Protein AF-A0A7C9ATU0-F1 (afdb_monomer_lite)

InterPro domains:
  IPR037446 Histidine acid phosphatase, VIP1 family [PTHR12750] (10-193)
  IPR040557 VIP1, N-terminal [PF18086] (21-110)

Organism: Opuntia streptacantha (NCBI:txid393608)

pLDDT: mean 87.49, std 16.38, range [26.34, 98.31]

Sequence (197 aa):
MAVTAAAPEKENGGGSVGSKIKIGVCVMEKKASSAPMREILERLEAFGEFEIINFGDKVILEDPVESWPLCDCLIAFYSSGYPLEKAKAYAALRKPFLVNELDPQHLLHDRRKVYERLEMFGIPVPRYALVNREFPFQEVDYFVEEDDFVEVHGERFWKPFVEKPVHGDDHSIMIYYPSSAGGGMKELFRKVEVYFS

Foldseek 3Di:
DDDDDDDDDDDDDDDPPPPAAEEEEQEEVVVCPDPVNCVVVVVVVVVVRYDYDYQYDCRQPPNQLVPTDAGQEYDDADDVPGPLVRVVVNCVVRVHHYPDDSVCRVLLFFVVSVVVVCVVVVNDDPDDDDDDDPDPPDDDPQWDDDQAWIGGNNRIDGPQDKDDDRTNPDQQIKTWHHVVVVTDIDTDDDDDDDDDD

Structure (mmCIF, N/CA/C/O backbone):
data_AF-A0A7C9ATU0-F1
#
_entry.id   AF-A0A7C9ATU0-F1
#
loop_
_atom_site.group_PDB
_atom_site.id
_atom_site.type_symbol
_atom_site.label_atom_id
_atom_site.label_alt_id
_atom_site.label_comp_id
_atom_site.label_asym_id
_atom_site.label_entity_id
_atom_site.label_seq_id
_atom_site.pdbx_PDB_ins_code
_atom_site.Cartn_x
_atom_site.Cartn_y
_atom_site.Cartn_z
_atom_site.occupancy
_atom_site.B_iso_or_equiv
_atom_site.auth_seq_id
_atom_site.auth_comp_id
_atom_site.auth_asym_id
_atom_site.auth_atom_id
_atom_site.pdbx_PDB_model_num
ATOM 1 N N . MET A 1 1 ? -30.027 30.443 -8.189 1.00 36.41 1 MET A N 1
ATOM 2 C CA . MET A 1 1 ? -31.093 29.927 -7.309 1.00 36.41 1 MET A CA 1
ATOM 3 C C . MET A 1 1 ? -30.405 29.001 -6.319 1.00 36.41 1 MET A C 1
ATOM 5 O O . MET A 1 1 ? -29.924 27.957 -6.733 1.00 36.41 1 MET A O 1
ATOM 9 N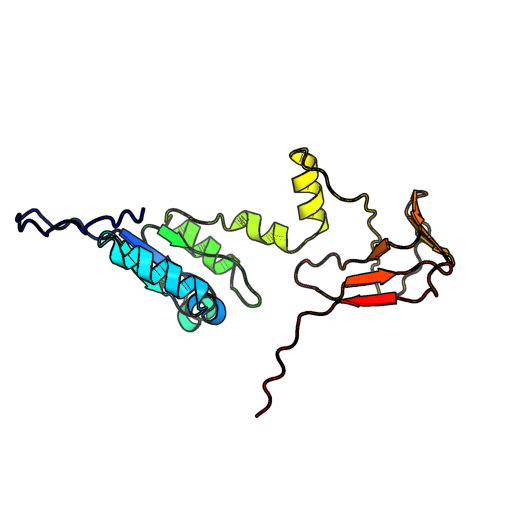 N . ALA A 1 2 ? -30.187 29.462 -5.088 1.00 26.34 2 ALA A N 1
ATOM 10 C CA . ALA A 1 2 ? -29.513 28.691 -4.046 1.00 26.34 2 ALA A CA 1
ATOM 11 C C . ALA A 1 2 ? -30.589 28.070 -3.153 1.00 26.34 2 ALA A C 1
ATOM 13 O O . ALA A 1 2 ? -31.489 28.782 -2.712 1.00 26.34 2 ALA A O 1
ATOM 14 N N . VAL A 1 3 ? -30.522 26.756 -2.945 1.00 32.09 3 VAL A N 1
ATOM 15 C CA . VAL A 1 3 ? -31.455 26.020 -2.088 1.00 32.09 3 VAL A CA 1
ATOM 16 C C . VAL A 1 3 ? -30.663 25.566 -0.870 1.00 32.09 3 VAL A C 1
ATOM 18 O O . VAL A 1 3 ? -29.794 24.704 -0.977 1.00 32.09 3 VAL A O 1
ATOM 21 N N . THR A 1 4 ? -30.909 26.200 0.271 1.00 35.94 4 THR A N 1
ATOM 22 C CA . THR A 1 4 ? -30.328 25.822 1.561 1.00 35.94 4 THR A CA 1
ATOM 23 C C . THR A 1 4 ? -31.261 24.811 2.219 1.00 35.94 4 THR A C 1
ATOM 25 O O . THR A 1 4 ? -32.451 25.086 2.366 1.00 35.94 4 THR A O 1
ATOM 28 N N . ALA A 1 5 ? -30.748 23.643 2.607 1.00 39.38 5 ALA A N 1
ATOM 29 C CA . ALA A 1 5 ? -31.502 22.698 3.425 1.00 39.38 5 ALA A CA 1
ATOM 30 C C . ALA A 1 5 ? -31.503 23.180 4.884 1.00 39.38 5 ALA A C 1
ATOM 32 O O . ALA A 1 5 ? -30.448 23.500 5.434 1.00 39.38 5 ALA A O 1
ATOM 33 N N . ALA A 1 6 ? -32.685 23.262 5.494 1.00 41.38 6 ALA A N 1
ATOM 34 C CA . ALA A 1 6 ? -32.840 23.552 6.914 1.00 41.38 6 ALA A CA 1
ATOM 35 C C . ALA A 1 6 ? -32.421 22.330 7.750 1.00 41.38 6 ALA A C 1
ATOM 37 O O . ALA A 1 6 ? -32.745 21.195 7.399 1.00 41.38 6 ALA A O 1
ATOM 38 N N . ALA A 1 7 ? -31.703 22.565 8.850 1.00 44.94 7 ALA A N 1
ATOM 39 C CA . ALA A 1 7 ? -31.416 21.534 9.843 1.00 44.94 7 ALA A CA 1
ATOM 40 C C . ALA A 1 7 ? -32.720 21.115 10.555 1.00 44.94 7 ALA A C 1
ATOM 42 O O . ALA A 1 7 ? -33.551 21.987 10.822 1.00 44.94 7 ALA A O 1
ATOM 43 N N . PRO A 1 8 ? -32.926 19.825 10.874 1.00 47.16 8 PRO A N 1
ATOM 44 C CA . PRO A 1 8 ? -34.124 19.395 11.583 1.00 47.16 8 PRO A CA 1
ATOM 45 C C . PRO A 1 8 ? -34.090 19.858 13.047 1.00 47.16 8 PRO A C 1
ATOM 47 O O . PRO A 1 8 ? -33.056 19.795 13.718 1.00 47.16 8 PRO A O 1
ATOM 50 N N . GLU A 1 9 ? -35.236 20.333 13.534 1.00 44.62 9 GLU A N 1
ATOM 51 C CA . GLU A 1 9 ? -35.457 20.702 14.933 1.00 44.62 9 GLU A CA 1
ATOM 52 C C . GLU A 1 9 ? -35.457 19.455 15.833 1.00 44.62 9 GLU A C 1
ATOM 54 O O . GLU A 1 9 ? -35.952 18.392 15.459 1.00 44.62 9 GLU A O 1
ATOM 59 N N . LYS A 1 10 ? -34.887 19.581 17.038 1.00 43.72 10 LYS A N 1
ATOM 60 C CA . LYS A 1 10 ? -34.849 18.503 18.034 1.00 43.72 10 LYS A CA 1
ATOM 61 C C . LYS A 1 10 ? -36.204 18.381 18.733 1.00 43.72 10 LYS A C 1
ATOM 63 O O . LYS A 1 10 ? -36.494 19.159 19.640 1.00 43.72 10 LYS A O 1
ATOM 68 N N . GLU A 1 11 ? -36.988 17.369 18.374 1.00 39.47 11 GLU A N 1
ATOM 69 C CA . GLU A 1 11 ? -38.096 16.908 19.214 1.00 39.47 11 GLU A CA 1
ATOM 70 C C . GLU A 1 11 ? -37.564 16.119 20.418 1.00 39.47 11 GLU A C 1
ATOM 72 O O . GLU A 1 11 ? -36.809 15.152 20.301 1.00 39.47 11 GLU A O 1
ATOM 77 N N . ASN A 1 12 ? -37.960 16.573 21.603 1.00 47.41 12 ASN A N 1
ATOM 78 C CA . ASN A 1 12 ? -37.573 16.023 22.891 1.00 47.41 12 ASN A CA 1
ATOM 79 C C . ASN A 1 12 ? -38.546 14.888 23.260 1.00 47.41 12 ASN A C 1
ATOM 81 O O . ASN A 1 12 ? -39.548 15.110 23.938 1.00 47.41 12 ASN A O 1
ATOM 85 N N . GLY A 1 13 ? -38.276 13.680 22.761 1.00 38.28 13 GLY A N 1
ATOM 86 C CA . GLY A 1 13 ? -39.022 12.460 23.072 1.00 38.28 13 GLY A CA 1
ATOM 87 C C . GLY A 1 13 ? -38.162 11.484 23.870 1.00 38.28 13 GLY A C 1
ATOM 88 O O . GLY A 1 13 ? -37.195 10.936 23.348 1.00 38.28 13 GLY A O 1
ATOM 89 N N . GLY A 1 14 ? -38.506 11.265 25.141 1.00 45.69 14 GLY A N 1
ATOM 90 C CA . GLY A 1 14 ? -37.858 10.277 26.002 1.00 45.69 14 GLY A CA 1
ATOM 91 C C . GLY A 1 14 ? -38.069 8.852 25.485 1.00 45.69 14 GLY A C 1
ATOM 92 O O . GLY A 1 14 ? -39.094 8.235 25.755 1.00 45.69 14 GLY A O 1
ATOM 93 N N . GLY A 1 15 ? -37.079 8.333 24.766 1.00 38.12 15 GLY A N 1
ATOM 94 C CA . GLY A 1 15 ? -36.918 6.924 24.420 1.00 38.12 15 GLY A CA 1
ATOM 95 C C . GLY A 1 15 ? -35.514 6.492 24.827 1.00 38.12 15 GLY A C 1
ATOM 96 O O . GLY A 1 15 ? -34.587 7.295 24.754 1.00 38.12 15 GLY A O 1
ATOM 97 N N . SER A 1 16 ? -35.353 5.260 25.317 1.00 46.94 16 SER A N 1
ATOM 98 C CA . SER A 1 16 ? -34.052 4.710 25.715 1.00 46.94 16 SER A CA 1
ATOM 99 C C . SER A 1 16 ? -33.014 4.985 24.628 1.00 46.94 16 SER A C 1
ATOM 101 O O . SER A 1 16 ? -33.124 4.427 23.535 1.00 46.94 16 SER A O 1
ATOM 103 N N . VAL A 1 17 ? -32.038 5.851 24.907 1.00 57.41 17 VAL A N 1
ATOM 104 C CA . VAL A 1 17 ? -30.927 6.099 23.988 1.00 57.41 17 VAL A CA 1
ATOM 105 C C . VAL A 1 17 ? -30.224 4.757 23.821 1.00 57.41 17 VAL A C 1
ATOM 107 O O . VAL A 1 17 ? -29.592 4.270 24.759 1.00 57.41 17 VAL A O 1
ATOM 110 N N . GLY A 1 18 ? -30.428 4.104 22.674 1.00 64.38 18 GLY A N 1
ATOM 111 C CA . GLY A 1 18 ? -29.697 2.891 22.333 1.00 64.38 18 GLY A CA 1
ATOM 112 C C . GLY A 1 18 ? -28.205 3.174 22.480 1.00 64.38 18 GLY A C 1
ATOM 113 O O . GLY A 1 18 ? -27.762 4.288 22.193 1.00 64.38 18 GLY A O 1
ATOM 114 N N . SER A 1 19 ? -27.437 2.206 22.987 1.00 84.69 19 SER A N 1
ATOM 115 C CA . SER A 1 19 ? -25.979 2.345 23.043 1.00 84.69 19 SER A CA 1
ATOM 116 C C . SER A 1 19 ? -25.471 2.776 21.669 1.00 84.69 19 SER A C 1
ATOM 118 O O . SER A 1 19 ? -25.846 2.167 20.667 1.00 84.69 19 SER A O 1
ATOM 120 N N . LYS A 1 20 ? -24.639 3.820 21.628 1.00 92.88 20 LYS A N 1
ATOM 121 C CA . LYS A 1 20 ? -23.990 4.251 20.387 1.00 92.88 20 LYS A CA 1
ATOM 122 C C . LYS A 1 20 ? -23.168 3.104 19.806 1.00 92.88 20 LYS A C 1
ATOM 124 O O . LYS A 1 20 ? -22.599 2.314 20.564 1.00 92.88 20 LYS A O 1
ATOM 129 N N . ILE A 1 21 ? -23.095 3.045 18.479 1.00 95.81 21 ILE A N 1
ATOM 130 C CA . ILE A 1 21 ? -22.238 2.100 17.761 1.00 95.81 21 ILE A CA 1
ATOM 131 C C . ILE A 1 21 ? -20.795 2.597 17.873 1.00 95.81 21 ILE A C 1
ATOM 133 O O . ILE A 1 21 ? -20.480 3.724 17.483 1.00 95.81 21 ILE A O 1
ATOM 137 N N . LYS A 1 22 ? -19.908 1.758 18.400 1.00 97.31 22 LYS A N 1
ATOM 138 C CA . LYS A 1 22 ? -18.499 2.083 18.622 1.00 97.31 22 LYS A CA 1
ATOM 139 C C . LYS A 1 22 ? -17.682 1.795 17.374 1.00 97.31 22 LYS A C 1
ATOM 141 O O . LYS A 1 22 ? -17.566 0.643 16.956 1.00 97.31 22 LYS A O 1
ATOM 146 N N . ILE A 1 23 ? -17.058 2.825 16.814 1.00 97.56 23 ILE A N 1
ATOM 147 C CA . ILE A 1 23 ? -16.135 2.698 15.685 1.00 97.56 23 ILE A CA 1
ATOM 148 C C . ILE A 1 23 ? -14.704 2.792 16.214 1.00 97.56 23 ILE A C 1
ATOM 150 O O . ILE A 1 23 ? -14.242 3.857 16.621 1.00 97.56 23 ILE A O 1
ATOM 154 N N . GLY A 1 24 ? -13.991 1.670 16.193 1.00 97.69 24 GLY A N 1
ATOM 155 C CA . GLY A 1 24 ? -12.573 1.601 16.511 1.00 97.69 24 GLY A CA 1
ATOM 156 C C . GLY A 1 24 ? -11.735 2.095 15.338 1.00 97.69 24 GLY A C 1
ATOM 157 O O . GLY A 1 24 ? -11.820 1.559 14.234 1.00 97.69 24 GLY A O 1
ATOM 158 N N . VAL A 1 25 ? -10.896 3.096 15.578 1.00 97.31 25 VAL A N 1
ATOM 159 C CA . VAL A 1 25 ? -9.911 3.595 14.616 1.00 97.31 25 VAL A CA 1
ATOM 160 C C . VAL A 1 25 ? -8.552 3.021 15.008 1.00 97.31 25 VAL A C 1
ATOM 162 O O . VAL A 1 25 ? -7.880 3.501 15.924 1.00 97.31 25 VAL A O 1
ATOM 165 N N . CYS A 1 26 ? -8.166 1.951 14.315 1.00 97.00 26 CYS A N 1
ATOM 166 C CA . CYS A 1 26 ? -6.943 1.192 14.549 1.00 97.00 26 CYS A CA 1
ATOM 167 C C . CYS A 1 26 ? -5.966 1.433 13.396 1.00 97.00 26 CYS A C 1
ATOM 169 O O . CYS A 1 26 ? -5.789 0.598 12.511 1.00 97.00 26 CYS A O 1
ATOM 171 N N . VAL A 1 27 ? -5.346 2.609 13.390 1.00 95.12 27 VAL A N 1
ATOM 172 C CA . VAL A 1 27 ? -4.337 3.022 12.405 1.00 95.12 27 VAL A CA 1
ATOM 173 C C . VAL A 1 27 ? -3.228 3.790 13.111 1.00 95.12 27 VAL A C 1
ATOM 175 O O . VAL A 1 27 ? -3.443 4.294 14.211 1.00 95.12 27 VAL A O 1
ATOM 178 N N . MET A 1 28 ? -2.065 3.915 12.467 1.00 93.69 28 MET A N 1
ATOM 179 C CA . MET A 1 28 ? -0.975 4.747 12.990 1.00 93.69 28 MET A CA 1
ATOM 180 C C . MET A 1 28 ? -1.460 6.187 13.217 1.00 93.69 28 MET A C 1
ATOM 182 O O . MET A 1 28 ? -2.191 6.739 12.388 1.00 93.69 28 MET A O 1
ATOM 186 N N . GLU A 1 29 ? -1.011 6.840 14.281 1.00 89.94 29 GLU A N 1
ATOM 187 C CA . GLU A 1 29 ? -1.508 8.142 14.729 1.00 89.94 29 GLU A CA 1
ATOM 188 C C . GLU A 1 29 ? -1.287 9.238 13.682 1.00 89.94 29 GLU A C 1
ATOM 190 O O . GLU A 1 29 ? -2.161 10.072 13.443 1.00 89.94 29 GLU A O 1
ATOM 195 N N . LYS A 1 30 ? -0.178 9.171 12.934 1.00 87.56 30 LYS A N 1
ATOM 196 C CA . LYS A 1 30 ? 0.077 10.037 11.766 1.00 87.56 30 LYS A CA 1
ATOM 197 C C . LYS A 1 30 ? -1.036 9.968 10.707 1.00 87.56 30 LYS A C 1
ATOM 199 O O . LYS A 1 30 ? -1.230 10.915 9.947 1.00 87.56 30 LYS A O 1
ATOM 204 N N . LYS A 1 31 ? -1.741 8.837 10.604 1.00 88.25 31 LYS A N 1
ATOM 205 C CA . LYS A 1 31 ? -2.892 8.649 9.708 1.00 88.25 31 LYS A CA 1
ATOM 206 C C . LYS A 1 31 ? -4.195 9.072 10.378 1.00 88.25 31 LYS A C 1
ATOM 208 O O . LYS A 1 31 ? -4.963 9.799 9.747 1.00 88.25 31 LYS A O 1
ATOM 213 N N . ALA A 1 32 ? -4.399 8.690 11.641 1.00 83.75 32 ALA A N 1
ATOM 214 C CA . ALA A 1 32 ? -5.582 9.057 12.423 1.00 83.75 32 ALA A CA 1
ATOM 215 C C . ALA A 1 32 ? -5.753 10.585 12.547 1.00 83.75 32 ALA A C 1
ATOM 217 O O . ALA A 1 32 ? -6.849 11.107 12.377 1.00 83.75 32 ALA A O 1
ATOM 218 N N . SER A 1 33 ? -4.652 11.310 12.764 1.00 85.69 33 SER A N 1
ATOM 219 C CA . SER A 1 33 ? -4.618 12.771 12.954 1.00 85.69 33 SER A CA 1
ATOM 220 C C . SER A 1 33 ? -4.622 13.590 11.657 1.00 85.69 33 SER A C 1
ATOM 222 O O . SER A 1 33 ? -4.662 14.826 11.695 1.00 85.69 33 SER A O 1
ATOM 224 N N . SER A 1 34 ? -4.579 12.932 10.494 1.00 89.00 34 SER A N 1
ATOM 225 C CA . SER A 1 34 ? -4.549 13.632 9.210 1.00 89.00 34 SER A CA 1
ATOM 226 C C . SER A 1 34 ? -5.824 14.456 9.000 1.00 89.00 34 SER A C 1
ATOM 228 O O . SER A 1 34 ? -6.914 14.031 9.378 1.00 89.00 34 SER A O 1
ATOM 230 N N . ALA A 1 35 ? -5.702 15.638 8.385 1.00 89.69 35 ALA A N 1
ATOM 231 C CA . ALA A 1 35 ? -6.846 16.529 8.171 1.00 89.69 35 ALA A CA 1
ATOM 232 C C . ALA A 1 35 ? -8.046 15.843 7.477 1.00 89.69 35 ALA A C 1
ATOM 234 O O . ALA A 1 35 ? -9.163 16.031 7.952 1.00 89.69 35 ALA A O 1
ATOM 235 N N . PRO A 1 36 ? -7.854 14.994 6.442 1.00 91.38 36 PRO A N 1
ATOM 236 C CA . PRO A 1 36 ? -8.965 14.257 5.842 1.00 91.38 36 PRO A CA 1
ATOM 237 C C . PRO A 1 36 ? -9.625 13.268 6.809 1.00 91.38 36 PRO A C 1
ATOM 239 O O . PRO A 1 36 ? -10.846 13.163 6.830 1.00 91.38 36 PRO A O 1
ATOM 242 N N . MET A 1 37 ? -8.831 12.552 7.612 1.00 90.62 37 MET A N 1
ATOM 243 C CA . MET A 1 37 ? -9.359 11.568 8.557 1.00 90.62 37 MET A CA 1
ATOM 244 C C . MET A 1 37 ? -10.166 12.249 9.662 1.00 90.62 37 MET A C 1
ATOM 246 O O . MET A 1 37 ? -11.277 11.818 9.946 1.00 90.62 37 MET A O 1
ATOM 250 N N . ARG A 1 38 ? -9.658 13.352 10.226 1.00 91.31 38 ARG A N 1
ATOM 251 C CA . ARG A 1 38 ? -10.388 14.130 11.237 1.00 91.31 38 ARG A CA 1
ATOM 252 C C . ARG A 1 38 ? -11.731 14.628 10.714 1.00 91.31 38 ARG A C 1
ATOM 254 O O . ARG A 1 38 ? -12.735 14.402 11.367 1.00 91.31 38 ARG A O 1
ATOM 261 N N . GLU A 1 39 ? -11.765 15.196 9.509 1.00 94.62 39 GLU A N 1
ATOM 262 C CA . GLU A 1 39 ? -13.013 15.669 8.895 1.00 94.62 39 GLU A CA 1
ATOM 263 C C . GLU A 1 39 ? -14.039 14.535 8.718 1.00 94.62 39 GLU A C 1
ATOM 265 O O . GLU A 1 39 ? -15.231 14.722 8.953 1.00 94.62 39 GLU A O 1
ATOM 270 N N . ILE A 1 40 ? -13.590 13.340 8.317 1.00 93.44 40 ILE A N 1
ATOM 271 C CA . ILE A 1 40 ? -14.464 12.166 8.189 1.00 93.44 40 ILE A CA 1
ATOM 272 C C . ILE A 1 40 ? -15.006 11.740 9.559 1.00 93.44 40 ILE A C 1
ATOM 274 O O . ILE A 1 40 ? -16.209 11.523 9.694 1.00 93.44 40 ILE A O 1
ATOM 278 N N . LEU A 1 41 ? -14.139 11.628 10.568 1.00 92.38 41 LEU A N 1
ATOM 279 C CA . LEU A 1 41 ? -14.518 11.172 11.907 1.00 92.38 41 LEU A CA 1
ATOM 280 C C . LEU A 1 41 ? -15.439 12.174 12.617 1.00 92.38 41 LEU A C 1
ATOM 282 O O . LEU A 1 41 ? -16.456 11.766 13.169 1.00 92.38 41 LEU A O 1
ATOM 286 N N . GLU A 1 42 ? -15.144 13.473 12.532 1.00 93.25 42 GLU A N 1
ATOM 287 C CA . GLU A 1 42 ? -15.976 14.549 13.090 1.00 93.25 42 GLU A CA 1
ATOM 288 C C . GLU A 1 42 ? -17.387 14.528 12.477 1.00 93.25 42 GLU A C 1
ATOM 290 O O . GLU A 1 42 ? -18.389 14.652 13.185 1.00 93.25 42 GLU A O 1
ATOM 295 N N . ARG A 1 43 ? -17.492 14.291 11.160 1.00 94.06 43 ARG A N 1
ATOM 296 C CA . ARG A 1 43 ? -18.790 14.130 10.488 1.00 94.06 43 ARG A CA 1
ATOM 297 C C . ARG A 1 43 ? -19.528 12.874 10.934 1.00 94.06 43 ARG A C 1
ATOM 299 O O . ARG A 1 43 ? -20.744 12.943 11.076 1.00 94.06 43 ARG A O 1
ATOM 306 N N . LEU A 1 44 ? -18.833 11.754 11.151 1.00 92.19 44 LEU A N 1
ATOM 307 C CA . LEU A 1 44 ? -19.445 10.521 11.661 1.00 92.19 44 LEU A CA 1
ATOM 308 C C . LEU A 1 44 ? -20.005 10.719 13.076 1.00 92.19 44 LEU A C 1
ATOM 310 O O . LEU A 1 44 ? -21.142 10.334 13.337 1.00 92.19 44 LEU A O 1
ATOM 314 N N . GLU A 1 45 ? -19.265 11.376 13.970 1.00 90.44 45 GLU A N 1
ATOM 315 C CA . GLU A 1 45 ? -19.753 11.692 15.321 1.00 90.44 45 GLU A CA 1
ATOM 316 C C . GLU A 1 45 ? -20.954 12.639 15.309 1.00 90.44 45 GLU A C 1
ATOM 318 O O . GLU A 1 45 ? -21.868 12.487 16.125 1.00 90.44 45 GLU A O 1
ATOM 323 N N . ALA A 1 46 ? -20.993 13.584 14.365 1.00 92.38 46 ALA A N 1
ATOM 324 C CA . ALA A 1 46 ? -22.082 14.549 14.240 1.00 92.38 46 ALA A CA 1
ATOM 325 C C . ALA A 1 46 ? -23.450 13.908 13.928 1.00 92.38 46 ALA A C 1
ATOM 327 O O . ALA A 1 46 ? -24.474 14.520 14.235 1.00 92.38 46 ALA A O 1
ATOM 3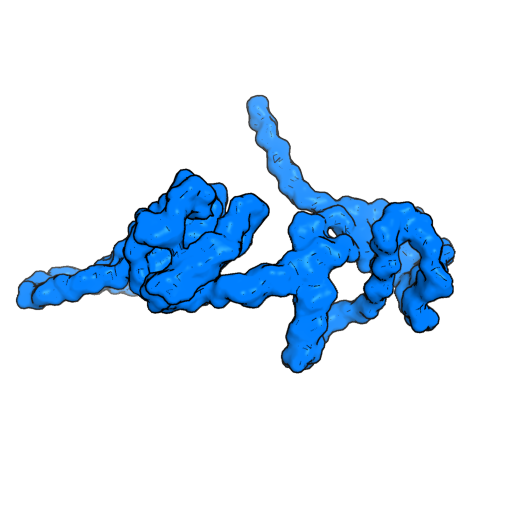28 N N . PHE A 1 47 ? -23.497 12.679 13.391 1.00 89.94 47 PHE A N 1
ATOM 329 C CA . PHE A 1 47 ? -24.753 11.923 13.239 1.00 89.94 47 PHE A CA 1
ATOM 330 C C . PHE A 1 47 ? -25.380 11.536 14.588 1.00 89.94 47 PHE A C 1
ATOM 332 O O . PHE A 1 47 ? -26.576 11.277 14.658 1.00 89.94 47 PHE A O 1
ATOM 339 N N . GLY A 1 48 ? -24.598 11.501 15.672 1.00 89.88 48 GLY A N 1
ATOM 340 C CA . GLY A 1 48 ? -25.074 11.196 17.023 1.00 89.88 48 GLY A CA 1
ATOM 341 C C . GLY A 1 48 ? -25.241 9.704 17.337 1.00 89.88 48 GLY A C 1
ATOM 342 O O . GLY A 1 48 ? -25.317 9.353 18.515 1.00 89.88 48 GLY A O 1
ATOM 343 N N . GLU A 1 49 ? -25.232 8.838 16.323 1.00 92.81 49 GLU A N 1
ATOM 344 C CA . GLU A 1 49 ? -25.363 7.375 16.446 1.00 92.81 49 GLU A CA 1
ATOM 345 C C . GLU A 1 49 ? -24.037 6.665 16.760 1.00 92.81 49 GLU A C 1
ATOM 347 O O . GLU A 1 49 ? -24.035 5.555 17.296 1.00 92.81 49 GLU A O 1
ATOM 352 N N . PHE A 1 50 ? -22.909 7.313 16.456 1.00 94.75 50 PHE A N 1
ATOM 353 C CA . PHE A 1 50 ? -21.576 6.723 16.549 1.00 94.75 50 PHE A CA 1
ATOM 354 C C . PHE A 1 50 ? -20.750 7.304 17.704 1.00 94.75 50 PHE A C 1
ATOM 356 O O . PHE A 1 50 ? -20.880 8.476 18.071 1.00 94.75 50 PHE A O 1
ATOM 363 N N . GLU A 1 51 ? -19.887 6.464 18.270 1.00 95.69 51 GLU A N 1
ATOM 364 C CA . GLU A 1 51 ? -18.824 6.820 19.213 1.00 95.69 51 GLU A CA 1
ATOM 365 C C . GLU A 1 51 ? -17.481 6.413 18.593 1.00 95.69 51 GLU A C 1
ATOM 367 O O . GLU A 1 51 ? -17.270 5.231 18.309 1.00 95.69 51 GLU A O 1
ATOM 372 N N . ILE A 1 52 ? -16.576 7.368 18.352 1.00 95.62 52 ILE A N 1
ATOM 373 C CA . ILE A 1 52 ? -15.261 7.072 17.772 1.00 95.62 52 ILE A CA 1
ATOM 374 C C . ILE A 1 52 ? -14.259 6.761 18.884 1.00 95.62 52 ILE A C 1
ATOM 376 O O . ILE A 1 52 ? -14.079 7.532 19.824 1.00 95.62 52 ILE A O 1
ATOM 380 N N . ILE A 1 53 ? -13.558 5.636 18.750 1.00 96.62 53 ILE A N 1
ATOM 381 C CA . ILE A 1 53 ? -12.531 5.191 19.692 1.00 96.62 53 ILE A CA 1
ATOM 382 C C . ILE A 1 53 ? -11.202 5.068 18.951 1.00 96.62 53 ILE A C 1
ATOM 384 O O . ILE A 1 53 ? -10.959 4.101 18.230 1.00 96.62 53 ILE A O 1
ATOM 388 N N . ASN A 1 54 ? -10.315 6.041 19.146 1.00 96.12 54 ASN A N 1
ATOM 389 C CA . ASN A 1 54 ? -8.953 5.982 18.619 1.00 96.12 54 ASN A CA 1
ATOM 390 C C . ASN A 1 54 ? -8.094 5.066 19.496 1.00 96.12 54 ASN A C 1
ATOM 392 O O . ASN A 1 54 ? -7.987 5.295 20.699 1.00 96.12 54 ASN A O 1
ATOM 396 N N . PHE A 1 55 ? -7.467 4.043 18.907 1.00 96.81 55 PHE A N 1
ATOM 397 C CA . PHE A 1 55 ? -6.629 3.115 19.680 1.00 96.81 55 PHE A CA 1
ATOM 398 C C . PHE A 1 55 ? -5.289 3.766 20.053 1.00 96.81 55 PHE A C 1
ATOM 400 O O . PHE A 1 55 ? -4.837 3.639 21.186 1.00 96.81 55 PHE A O 1
ATOM 407 N N . GLY A 1 56 ? -4.688 4.511 19.119 1.00 95.38 56 GLY A N 1
ATOM 408 C CA . GLY A 1 56 ? -3.406 5.194 19.309 1.00 95.38 56 GLY A CA 1
ATOM 409 C C . GLY A 1 56 ? -2.185 4.273 19.196 1.00 95.38 56 GLY A C 1
ATOM 410 O O . GLY A 1 56 ? -2.285 3.053 19.346 1.00 95.38 56 GLY A O 1
ATOM 411 N N . ASP A 1 57 ? -1.018 4.871 18.934 1.00 95.50 57 ASP A N 1
ATOM 412 C CA . ASP A 1 57 ? 0.216 4.141 18.605 1.00 95.50 57 ASP A CA 1
ATOM 413 C C . ASP A 1 57 ? 0.683 3.230 19.741 1.00 95.50 57 ASP A C 1
ATOM 415 O O . ASP A 1 57 ? 1.011 2.070 19.502 1.00 95.50 57 ASP A O 1
ATOM 419 N N . LYS A 1 58 ? 0.634 3.711 20.988 1.00 95.44 58 LYS A N 1
ATOM 420 C CA . LYS A 1 58 ? 1.009 2.912 22.161 1.00 95.44 58 LYS A CA 1
ATOM 421 C C . LYS A 1 58 ? 0.222 1.600 22.229 1.00 95.44 58 LYS A C 1
ATOM 423 O O . LYS A 1 58 ? 0.811 0.533 22.360 1.00 95.44 58 LYS A O 1
ATOM 428 N N . VAL A 1 59 ? -1.103 1.666 22.089 1.00 96.75 59 VAL A N 1
ATOM 429 C CA . VAL A 1 59 ? -1.966 0.480 22.178 1.00 96.75 59 VAL A CA 1
ATOM 430 C C . VAL A 1 59 ? -1.676 -0.471 21.022 1.00 96.75 59 VAL A C 1
ATOM 432 O O . VAL A 1 59 ? -1.421 -1.656 21.236 1.00 96.75 59 VAL A O 1
ATOM 435 N N . ILE A 1 60 ? -1.671 0.035 19.784 1.00 96.75 60 ILE A N 1
ATOM 436 C CA . ILE A 1 60 ? -1.525 -0.846 18.621 1.00 96.75 60 ILE A CA 1
ATOM 437 C C . ILE A 1 60 ? -0.125 -1.471 18.551 1.00 96.75 60 ILE A C 1
ATOM 439 O O . ILE A 1 60 ? 0.002 -2.641 18.183 1.00 96.75 60 ILE A O 1
ATOM 443 N N . LEU A 1 61 ? 0.925 -0.755 18.960 1.00 96.25 61 LEU A N 1
ATOM 444 C CA . LEU A 1 61 ? 2.306 -1.238 18.900 1.00 96.25 61 LEU A CA 1
ATOM 445 C C . LEU A 1 61 ? 2.682 -2.078 20.124 1.00 96.25 61 LEU A C 1
ATOM 447 O O . LEU A 1 61 ? 3.161 -3.201 19.961 1.00 96.25 61 LEU A O 1
ATOM 451 N N . GLU A 1 62 ? 2.408 -1.597 21.334 1.00 96.75 62 GLU A N 1
ATOM 452 C CA . GLU A 1 62 ? 2.964 -2.158 22.574 1.00 96.75 62 GLU A CA 1
ATOM 453 C C . GLU A 1 62 ? 2.001 -3.130 23.264 1.00 96.75 62 GLU A C 1
ATOM 455 O O . GLU A 1 62 ? 2.404 -4.226 23.654 1.00 96.75 62 GLU A O 1
ATOM 460 N N . ASP A 1 63 ? 0.718 -2.778 23.361 1.00 97.75 63 ASP A N 1
ATOM 461 C CA . ASP A 1 63 ? -0.229 -3.526 24.191 1.00 97.75 63 ASP A CA 1
ATOM 462 C C . ASP A 1 63 ? -0.687 -4.843 23.528 1.00 97.75 63 ASP A C 1
ATOM 464 O O . ASP A 1 63 ? -0.822 -4.909 22.297 1.00 97.75 63 ASP A O 1
ATOM 468 N N . PRO A 1 64 ? -0.969 -5.906 24.306 1.00 97.81 64 PRO A N 1
ATOM 469 C CA . PRO A 1 64 ? -1.543 -7.145 23.781 1.00 97.81 64 PRO A CA 1
ATOM 470 C C . PRO A 1 64 ? -2.965 -6.922 23.233 1.00 97.81 64 PRO A C 1
ATOM 472 O O . PRO A 1 64 ? -3.718 -6.088 23.730 1.00 97.81 64 PRO A O 1
ATOM 475 N N . VAL A 1 65 ? -3.361 -7.674 22.202 1.00 97.81 65 VAL A N 1
ATOM 476 C CA . VAL A 1 65 ? -4.634 -7.446 21.479 1.00 97.81 65 VAL A CA 1
ATOM 477 C C . VAL A 1 65 ? -5.871 -7.651 22.357 1.00 97.81 65 VAL A C 1
ATOM 479 O O . VAL A 1 65 ? -6.934 -7.087 22.103 1.00 97.81 65 VAL A O 1
ATOM 482 N N . GLU A 1 66 ? -5.742 -8.432 23.424 1.00 97.69 66 GLU A N 1
ATOM 483 C CA . GLU A 1 66 ? -6.781 -8.671 24.415 1.00 97.69 66 GLU A CA 1
ATOM 484 C C . GLU A 1 66 ? -7.119 -7.406 25.213 1.00 97.69 66 GLU A C 1
ATOM 486 O O . GLU A 1 66 ? -8.268 -7.264 25.635 1.00 97.69 66 GLU A O 1
ATOM 491 N N . SER A 1 67 ? -6.165 -6.487 25.404 1.00 97.69 67 SER A N 1
ATOM 492 C CA . SER A 1 67 ? -6.371 -5.241 26.153 1.00 97.69 67 SER A CA 1
ATOM 493 C C . SER A 1 67 ? -6.775 -4.056 25.278 1.00 97.69 67 SER A C 1
ATOM 495 O O . SER A 1 67 ? -7.021 -2.972 25.805 1.00 97.69 67 SER A O 1
ATOM 497 N N . TRP A 1 68 ? -6.849 -4.235 23.958 1.00 98.31 68 TRP A N 1
ATOM 498 C CA . TRP A 1 68 ? -7.274 -3.173 23.050 1.00 98.31 68 TRP A CA 1
ATOM 499 C C . TRP A 1 68 ? -8.746 -2.791 23.285 1.00 98.31 68 TRP A C 1
ATOM 501 O O . TRP A 1 68 ? -9.545 -3.646 23.691 1.00 98.31 68 TRP A O 1
ATOM 511 N N . PRO A 1 69 ? -9.138 -1.532 23.007 1.00 98.12 69 PRO A N 1
ATOM 512 C CA . PRO A 1 69 ? -10.516 -1.082 23.176 1.00 98.12 69 PRO A CA 1
ATOM 513 C C . PRO A 1 69 ? -11.512 -1.944 22.394 1.00 98.12 69 PRO A C 1
ATOM 515 O O . PRO A 1 69 ? -11.213 -2.423 21.301 1.00 98.12 69 PRO A O 1
ATOM 518 N N . LEU A 1 70 ? -12.715 -2.136 22.936 1.00 97.62 70 LEU A N 1
ATOM 519 C CA . LEU A 1 70 ? -13.797 -2.836 22.241 1.00 97.62 70 LEU A CA 1
ATOM 520 C C . LEU A 1 70 ? -14.505 -1.892 21.266 1.00 97.62 70 LEU A C 1
ATOM 522 O O . LEU A 1 70 ? -14.785 -0.743 21.610 1.00 97.62 70 LEU A O 1
ATOM 526 N N . CYS A 1 71 ? -14.834 -2.398 20.083 1.00 97.69 71 CYS A N 1
ATOM 527 C CA . CYS A 1 71 ? -15.611 -1.685 19.078 1.00 97.69 71 CYS A CA 1
ATOM 528 C C . CYS A 1 71 ? -16.563 -2.635 18.344 1.00 97.69 71 CYS A C 1
ATOM 530 O O . CYS A 1 71 ? -16.316 -3.840 18.285 1.00 97.69 71 CYS A O 1
ATOM 532 N N . ASP A 1 72 ? -17.634 -2.074 17.792 1.00 97.50 72 ASP A N 1
ATOM 533 C CA . ASP A 1 72 ? -18.602 -2.789 16.959 1.00 97.50 72 ASP A CA 1
ATOM 534 C C . ASP A 1 72 ? -18.136 -2.821 15.497 1.00 97.50 72 ASP A C 1
ATOM 536 O O . ASP A 1 72 ? -18.274 -3.833 14.811 1.00 97.50 72 ASP A O 1
ATOM 540 N N . CYS A 1 73 ? -17.523 -1.724 15.042 1.00 97.12 73 CYS A N 1
ATOM 541 C CA . CYS A 1 73 ? -16.935 -1.573 13.714 1.00 97.12 73 CYS A CA 1
ATOM 542 C C . CYS A 1 73 ? -15.453 -1.206 13.830 1.00 97.12 73 CYS A C 1
ATOM 544 O O . CYS A 1 73 ? -15.083 -0.415 14.696 1.00 97.12 73 CYS A O 1
ATOM 546 N N . LEU A 1 74 ? -14.613 -1.707 12.926 1.00 98.00 74 LEU A N 1
ATOM 547 C CA . LEU A 1 74 ? -13.178 -1.425 12.897 1.00 98.00 74 LEU A CA 1
ATOM 548 C C . LEU A 1 74 ? -12.773 -0.778 11.569 1.00 98.00 74 LEU A C 1
ATOM 550 O O . LEU A 1 74 ? -12.932 -1.365 10.495 1.00 98.00 74 LEU A O 1
ATOM 554 N N . ILE A 1 75 ? -12.193 0.419 11.657 1.00 96.62 75 ILE A N 1
ATOM 555 C CA . ILE A 1 75 ? -11.456 1.068 10.572 1.00 96.62 75 ILE A CA 1
ATOM 556 C C . ILE A 1 75 ? -9.975 0.797 10.810 1.00 96.62 75 ILE A C 1
ATOM 558 O O . ILE A 1 75 ? -9.382 1.296 11.769 1.00 96.62 75 ILE A O 1
ATOM 562 N N . ALA A 1 76 ? -9.376 0.009 9.925 1.00 95.38 76 ALA A N 1
ATOM 563 C CA . ALA A 1 76 ? -7.981 -0.382 10.015 1.00 95.38 76 ALA A CA 1
ATOM 564 C C . ALA A 1 76 ? -7.376 -0.495 8.616 1.00 95.38 76 ALA A C 1
ATOM 566 O O . ALA A 1 76 ? -7.905 -1.184 7.743 1.00 95.38 76 ALA A O 1
ATOM 567 N N . PHE A 1 77 ? -6.256 0.185 8.399 1.00 91.25 77 PHE A N 1
ATOM 568 C CA . PHE A 1 77 ? -5.512 0.119 7.151 1.00 91.25 77 PHE A CA 1
ATOM 569 C C . PHE A 1 77 ? -4.015 0.263 7.402 1.00 91.25 77 PHE A C 1
ATOM 571 O O . PHE A 1 77 ? -3.570 1.070 8.225 1.00 91.25 77 PHE A O 1
ATOM 578 N N . TYR A 1 78 ? -3.236 -0.521 6.665 1.00 89.25 78 TYR A N 1
ATOM 579 C CA . TYR A 1 78 ? -1.792 -0.532 6.772 1.00 89.25 78 TYR A CA 1
ATOM 580 C C . TYR A 1 78 ? -1.186 0.831 6.424 1.00 89.25 78 TYR A C 1
ATOM 582 O O . TYR A 1 78 ? -1.588 1.539 5.497 1.00 89.25 78 TYR A O 1
ATOM 590 N N . SER A 1 79 ? -0.135 1.168 7.160 1.00 87.94 79 SER A N 1
ATOM 591 C CA . SER A 1 79 ? 0.864 2.145 6.753 1.00 87.94 79 SER A CA 1
ATOM 592 C C . SER A 1 79 ? 2.225 1.709 7.292 1.00 87.94 79 SER A C 1
ATOM 594 O O . SER A 1 79 ? 2.293 0.806 8.118 1.00 87.94 79 SER A O 1
ATOM 596 N N . SER A 1 80 ? 3.311 2.329 6.828 1.00 85.31 80 SER A N 1
ATOM 597 C CA . SER A 1 80 ? 4.665 1.996 7.291 1.00 85.31 80 SER A CA 1
ATOM 598 C C . SER A 1 80 ? 4.744 1.933 8.824 1.00 85.31 80 SER A C 1
ATOM 600 O O . SER A 1 80 ? 4.455 2.928 9.489 1.00 85.31 80 SER A O 1
ATOM 602 N N . GLY A 1 81 ? 5.156 0.780 9.361 1.00 87.88 81 GLY A N 1
ATOM 603 C CA . GLY A 1 81 ? 5.263 0.516 10.804 1.00 87.88 81 GLY A CA 1
ATOM 604 C C . GLY A 1 81 ? 3.992 -0.029 11.473 1.00 87.88 81 GLY A C 1
ATOM 605 O O . GLY A 1 81 ? 4.032 -0.354 12.655 1.00 87.88 81 GLY A O 1
ATOM 606 N N . TYR A 1 82 ? 2.881 -0.161 10.744 1.00 92.81 82 TYR A N 1
ATOM 607 C CA . TYR A 1 82 ? 1.617 -0.659 11.285 1.00 92.81 82 TYR A CA 1
ATOM 608 C C . TYR A 1 82 ? 1.653 -2.175 11.557 1.00 92.81 82 TYR A C 1
ATOM 610 O O . TYR A 1 82 ? 2.026 -2.947 10.666 1.00 92.81 82 TYR A O 1
ATOM 618 N N . PRO A 1 83 ? 1.207 -2.640 12.738 1.00 94.00 83 PRO A N 1
ATOM 619 C CA . PRO A 1 83 ? 1.271 -4.047 13.117 1.00 94.00 83 PRO A CA 1
ATOM 620 C C . PRO A 1 83 ? 0.066 -4.832 12.572 1.00 94.00 83 PRO A C 1
ATOM 622 O O . PRO A 1 83 ? -0.835 -5.219 13.318 1.00 94.00 83 PRO A O 1
ATOM 625 N N . LEU A 1 84 ? 0.059 -5.089 11.258 1.00 93.19 84 LEU A N 1
ATOM 626 C CA . LEU A 1 84 ? -1.057 -5.746 10.559 1.00 93.19 84 LEU A CA 1
ATOM 627 C C . LEU A 1 84 ? -1.456 -7.089 11.193 1.00 93.19 84 LEU A C 1
ATOM 629 O O . LEU A 1 84 ? -2.641 -7.360 11.365 1.00 93.19 84 LEU A O 1
ATOM 633 N N . GLU A 1 85 ? -0.484 -7.903 11.602 1.00 94.50 85 GLU A N 1
ATOM 634 C CA . GLU A 1 85 ? -0.761 -9.206 12.219 1.00 94.50 85 GLU A CA 1
ATOM 635 C C . GLU A 1 85 ? -1.447 -9.076 13.591 1.00 94.50 85 GLU A C 1
ATOM 637 O O . GLU A 1 85 ? -2.342 -9.861 13.905 1.00 94.50 85 GLU A O 1
ATOM 642 N N . LYS A 1 86 ? -1.134 -8.033 14.379 1.00 96.94 86 LYS A N 1
ATOM 643 C CA . LYS A 1 86 ? -1.872 -7.744 15.624 1.00 96.94 86 LYS A CA 1
ATOM 644 C C . LYS A 1 86 ? -3.303 -7.309 15.318 1.00 96.94 86 LYS A C 1
ATOM 646 O O . LYS A 1 86 ? -4.232 -7.772 15.971 1.00 96.94 86 LYS A O 1
ATOM 651 N N . ALA A 1 87 ? -3.501 -6.472 14.299 1.00 96.75 87 ALA A N 1
ATOM 652 C CA . ALA A 1 87 ? -4.839 -6.056 13.883 1.00 96.75 87 ALA A CA 1
ATOM 653 C C . ALA A 1 87 ? -5.701 -7.249 13.430 1.00 96.75 87 ALA A C 1
ATOM 655 O O . ALA A 1 87 ? -6.866 -7.346 13.815 1.00 96.75 87 ALA A O 1
ATOM 656 N N . LYS A 1 88 ? -5.121 -8.201 12.684 1.00 96.50 88 LYS A N 1
ATOM 657 C CA . LYS A 1 88 ? -5.792 -9.456 12.305 1.00 96.50 88 LYS A CA 1
ATOM 658 C C . LYS A 1 88 ? -6.139 -10.311 13.520 1.00 96.50 88 LYS A C 1
ATOM 660 O O . LYS A 1 88 ? -7.262 -10.800 13.616 1.00 96.50 88 LYS A O 1
ATOM 665 N N . ALA A 1 89 ? -5.210 -10.456 14.466 1.00 97.50 89 ALA A N 1
ATOM 666 C CA . ALA A 1 89 ? -5.454 -11.195 15.703 1.00 97.50 89 ALA A CA 1
ATOM 667 C C . ALA A 1 89 ? -6.584 -10.558 16.533 1.00 97.50 89 ALA A C 1
ATOM 669 O O . ALA A 1 89 ? -7.477 -11.264 17.002 1.00 97.50 89 ALA A O 1
ATOM 670 N N . TYR A 1 90 ? -6.607 -9.226 16.641 1.00 98.25 90 TYR A N 1
ATOM 671 C CA . TYR A 1 90 ? -7.704 -8.484 17.263 1.00 98.25 90 TYR A CA 1
ATOM 672 C C . TYR A 1 90 ? -9.040 -8.731 16.546 1.00 98.25 90 TYR A C 1
ATOM 674 O O . TYR A 1 90 ? -10.036 -9.050 17.197 1.00 98.25 90 TYR A O 1
ATOM 682 N N . ALA A 1 91 ? -9.069 -8.637 15.212 1.00 97.44 91 ALA A N 1
ATOM 683 C CA . ALA A 1 91 ? -10.275 -8.870 14.421 1.00 97.44 91 ALA A CA 1
ATOM 684 C C . ALA A 1 91 ? -10.806 -10.304 14.585 1.00 97.44 91 ALA A C 1
ATOM 686 O O . ALA A 1 91 ? -12.008 -10.498 14.751 1.00 97.44 91 ALA A O 1
ATOM 687 N N . ALA A 1 92 ? -9.924 -11.305 14.627 1.00 97.38 92 ALA A N 1
ATOM 688 C CA . ALA A 1 92 ? -10.299 -12.695 14.877 1.00 97.38 92 ALA A CA 1
ATOM 689 C C . ALA A 1 92 ? -10.855 -12.911 16.299 1.00 97.38 92 ALA A C 1
ATOM 691 O O . ALA A 1 92 ? -11.827 -13.650 16.479 1.00 97.38 92 ALA A O 1
ATOM 692 N N . LEU A 1 93 ? -10.261 -12.249 17.301 1.00 97.94 93 LEU A N 1
ATOM 693 C CA . LEU A 1 93 ? -10.664 -12.330 18.707 1.00 97.94 93 LEU A CA 1
ATOM 694 C C . LEU A 1 93 ? -12.013 -11.648 18.969 1.00 97.94 93 LEU A C 1
ATOM 696 O O . LEU A 1 93 ? -12.863 -12.200 19.667 1.00 97.94 93 LEU A O 1
ATOM 700 N N . ARG A 1 94 ? -12.191 -10.425 18.458 1.00 97.69 94 ARG A N 1
ATOM 701 C CA . ARG A 1 94 ? -13.320 -9.543 18.798 1.00 97.69 94 ARG A CA 1
ATOM 702 C C . ARG A 1 94 ? -14.443 -9.555 17.763 1.00 97.69 94 ARG A C 1
ATOM 704 O O . ARG A 1 94 ? -15.564 -9.208 18.115 1.00 97.69 94 ARG A O 1
ATOM 711 N N . LYS A 1 95 ? -14.162 -9.994 16.533 1.00 97.44 95 LYS A N 1
ATOM 712 C CA . LYS A 1 95 ? -15.106 -10.084 15.405 1.00 97.44 95 LYS A CA 1
ATOM 713 C C . LYS A 1 95 ? -15.913 -8.794 15.148 1.00 97.44 95 LYS A C 1
ATOM 715 O O . LYS A 1 95 ? -17.130 -8.889 14.982 1.00 97.44 95 LYS A O 1
ATOM 720 N N . PRO A 1 96 ? -15.280 -7.603 15.119 1.00 97.75 96 PRO A N 1
ATOM 721 C CA . PRO A 1 96 ? -15.977 -6.382 14.729 1.00 97.75 96 PRO A CA 1
ATOM 722 C C . PRO A 1 96 ? -16.354 -6.435 13.242 1.00 97.75 96 PRO A C 1
ATOM 724 O O . PRO A 1 96 ? -15.755 -7.179 12.460 1.00 97.75 96 PRO A O 1
ATOM 727 N N . PHE A 1 97 ? -17.294 -5.593 12.823 1.00 97.38 97 PHE A N 1
ATOM 728 C CA . PHE A 1 97 ? -17.521 -5.334 11.406 1.00 97.38 97 PHE A CA 1
ATOM 729 C C . PHE A 1 97 ? -16.308 -4.604 10.809 1.00 97.38 97 PHE A C 1
ATOM 731 O O . PHE A 1 97 ? -15.977 -3.490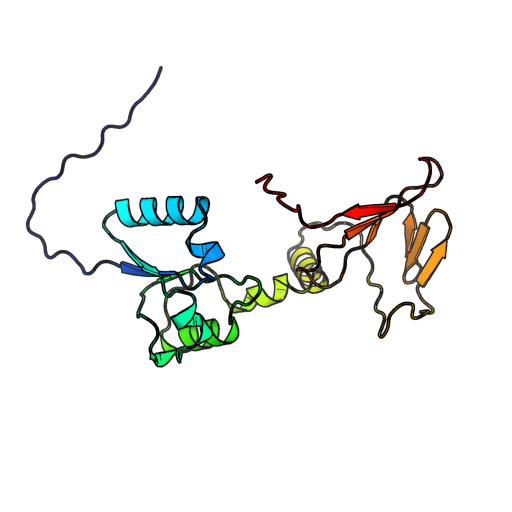 11.222 1.00 97.38 97 PHE A O 1
ATOM 738 N N . LEU A 1 98 ? -15.626 -5.222 9.845 1.00 97.12 98 LEU A N 1
ATOM 739 C CA . LEU A 1 98 ? -14.458 -4.631 9.193 1.00 97.12 98 LEU A CA 1
ATOM 740 C C . LEU A 1 98 ? -14.899 -3.688 8.070 1.00 97.12 98 LEU A C 1
ATOM 742 O O . LEU A 1 98 ? -15.472 -4.122 7.076 1.00 97.12 98 LEU A O 1
ATOM 746 N N . VAL A 1 99 ? -14.582 -2.397 8.199 1.00 94.62 99 VAL A N 1
ATOM 747 C CA . VAL A 1 99 ? -14.802 -1.422 7.111 1.00 94.62 99 VAL A CA 1
ATOM 748 C C . VAL A 1 99 ? -13.837 -1.688 5.953 1.00 94.62 99 VAL A C 1
ATOM 750 O O . VAL A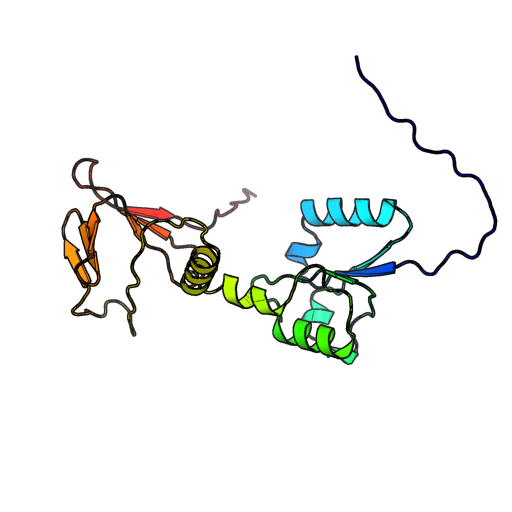 1 99 ? -14.191 -1.554 4.783 1.00 94.62 99 VAL A O 1
ATOM 753 N N . ASN A 1 100 ? -12.614 -2.097 6.286 1.00 91.31 100 ASN A N 1
ATOM 754 C CA . ASN A 1 100 ? -11.603 -2.529 5.338 1.00 91.31 100 ASN A CA 1
ATOM 755 C C . ASN A 1 100 ? -11.132 -3.921 5.743 1.00 91.31 100 ASN A C 1
ATOM 757 O O . ASN A 1 100 ? -10.605 -4.103 6.841 1.00 91.31 100 ASN A O 1
ATOM 761 N N . GLU A 1 101 ? -11.282 -4.887 4.840 1.00 91.56 101 GLU A N 1
ATOM 762 C CA . GLU A 1 101 ? -10.704 -6.216 5.022 1.00 91.56 101 GLU A CA 1
ATOM 763 C C . GLU A 1 101 ? -9.193 -6.104 5.269 1.00 91.56 101 GLU A C 1
ATOM 765 O O . GLU A 1 101 ? -8.486 -5.367 4.572 1.00 91.56 101 GLU A O 1
ATOM 770 N N . LEU A 1 102 ? -8.697 -6.820 6.279 1.00 91.25 102 LEU A N 1
ATOM 771 C CA . LEU A 1 102 ? -7.294 -6.750 6.697 1.00 91.25 102 LEU A CA 1
ATOM 772 C C . LEU A 1 102 ? -6.394 -7.635 5.839 1.00 91.25 102 LEU A C 1
ATOM 774 O O . LEU A 1 102 ? -5.270 -7.252 5.518 1.00 91.25 102 LEU A O 1
ATOM 778 N N . ASP A 1 103 ? -6.881 -8.812 5.445 1.00 86.12 103 ASP A N 1
ATOM 779 C CA . ASP A 1 103 ? -6.075 -9.760 4.684 1.00 86.12 103 ASP A CA 1
ATOM 780 C C . ASP A 1 103 ? -5.636 -9.204 3.333 1.00 86.12 103 ASP A C 1
ATOM 782 O O . ASP A 1 103 ? -4.432 -9.193 3.099 1.00 86.12 103 ASP A O 1
ATOM 786 N N . PRO A 1 104 ? -6.501 -8.647 2.468 1.00 84.62 104 PRO A N 1
ATOM 787 C CA . PRO A 1 104 ? -6.074 -8.150 1.161 1.00 84.62 104 PRO A CA 1
ATOM 788 C C . PRO A 1 104 ? -5.043 -7.017 1.216 1.00 84.62 104 PRO A C 1
ATOM 790 O O . PRO A 1 104 ? -4.406 -6.737 0.205 1.00 84.62 104 PRO A O 1
ATOM 793 N N . GLN A 1 105 ? -4.835 -6.371 2.367 1.00 82.38 105 GLN A N 1
ATOM 794 C CA . GLN A 1 105 ? -3.896 -5.253 2.485 1.00 82.38 105 GLN A CA 1
ATOM 795 C C . GLN A 1 105 ? -2.455 -5.672 2.189 1.00 82.38 105 GLN A C 1
ATOM 797 O O . GLN A 1 105 ? -1.717 -4.885 1.604 1.00 82.38 105 GLN A O 1
ATOM 802 N N . HIS A 1 106 ? -2.073 -6.927 2.474 1.00 79.44 106 HIS A N 1
ATOM 803 C CA . HIS A 1 106 ? -0.735 -7.411 2.123 1.00 79.44 106 HIS A CA 1
ATOM 804 C C . HIS A 1 106 ? -0.499 -7.462 0.606 1.00 79.44 106 HIS A C 1
ATOM 806 O O . HIS A 1 106 ? 0.642 -7.366 0.157 1.00 79.44 106 HIS A O 1
ATOM 812 N N . LEU A 1 107 ? -1.566 -7.611 -0.192 1.00 79.69 107 LEU A N 1
ATOM 813 C CA . LEU A 1 107 ? -1.464 -7.625 -1.652 1.00 79.69 107 LEU A CA 1
ATOM 814 C C . LEU A 1 107 ? -0.960 -6.281 -2.172 1.00 79.69 107 LEU A C 1
ATOM 816 O O . LEU A 1 107 ? -0.237 -6.252 -3.159 1.00 79.69 107 LEU A O 1
ATOM 820 N N . LEU A 1 108 ? -1.282 -5.183 -1.483 1.00 82.94 108 LEU A N 1
ATOM 821 C CA . LEU A 1 108 ? -0.883 -3.836 -1.886 1.00 82.94 108 LEU A CA 1
ATOM 822 C C . LEU A 1 108 ? 0.639 -3.604 -1.790 1.00 82.94 108 LEU A C 1
ATOM 824 O O . LEU A 1 108 ? 1.139 -2.663 -2.405 1.00 82.94 108 LEU A O 1
ATOM 828 N N . HIS A 1 109 ? 1.384 -4.464 -1.081 1.00 85.62 109 HIS A N 1
ATOM 829 C CA . HIS A 1 109 ? 2.851 -4.394 -1.002 1.00 85.62 109 HIS A CA 1
ATOM 830 C C . HIS A 1 109 ? 3.567 -5.019 -2.190 1.00 85.62 109 HIS A C 1
ATOM 832 O O . HIS A 1 109 ? 4.740 -4.723 -2.395 1.00 85.62 109 HIS A O 1
ATOM 838 N N . ASP A 1 110 ? 2.908 -5.869 -2.972 1.00 89.75 110 ASP A N 1
ATOM 839 C CA . ASP A 1 110 ? 3.529 -6.523 -4.118 1.00 89.75 110 ASP A CA 1
ATOM 840 C C . ASP A 1 110 ? 2.817 -6.073 -5.391 1.00 89.75 110 ASP A C 1
ATOM 842 O O . ASP A 1 110 ? 1.699 -6.503 -5.688 1.00 89.75 110 ASP A O 1
ATOM 846 N N . ARG A 1 111 ? 3.471 -5.200 -6.167 1.00 92.69 111 ARG A N 1
ATOM 847 C CA . ARG A 1 111 ? 2.893 -4.661 -7.408 1.00 92.69 111 ARG A CA 1
ATOM 848 C C . ARG A 1 111 ? 2.523 -5.766 -8.400 1.00 92.69 111 ARG A C 1
ATOM 850 O O . ARG A 1 111 ? 1.593 -5.571 -9.177 1.00 92.69 111 ARG A O 1
ATOM 857 N N . ARG A 1 112 ? 3.198 -6.921 -8.348 1.00 92.94 112 ARG A N 1
ATOM 858 C CA . ARG A 1 112 ? 2.904 -8.083 -9.200 1.00 92.94 112 ARG A CA 1
ATOM 859 C C . ARG A 1 112 ? 1.549 -8.669 -8.835 1.00 92.94 112 ARG A C 1
ATOM 861 O O . ARG A 1 112 ? 0.686 -8.776 -9.694 1.00 92.94 112 ARG A O 1
ATOM 868 N N . LYS A 1 113 ? 1.320 -8.915 -7.541 1.00 92.00 113 LYS A N 1
ATOM 869 C CA . LYS A 1 113 ? 0.036 -9.418 -7.028 1.00 92.00 113 LYS A CA 1
ATOM 870 C C . LYS A 1 113 ? -1.109 -8.444 -7.288 1.00 92.00 113 LYS A C 1
ATOM 872 O O . LYS A 1 113 ? -2.229 -8.872 -7.554 1.00 92.00 113 LYS A O 1
ATOM 877 N N . VAL A 1 114 ? -0.843 -7.136 -7.220 1.00 93.12 114 VAL A N 1
ATOM 878 C CA . VAL A 1 114 ? -1.825 -6.111 -7.604 1.00 93.12 114 VAL A CA 1
ATOM 879 C C . VAL A 1 114 ? -2.207 -6.263 -9.076 1.00 93.12 114 VAL A C 1
ATOM 881 O O . VAL A 1 114 ? -3.395 -6.314 -9.376 1.00 93.12 114 VAL A O 1
ATOM 884 N N . TYR A 1 115 ? -1.231 -6.359 -9.984 1.00 93.81 115 TYR A N 1
ATOM 885 C CA . TYR A 1 115 ? -1.492 -6.502 -11.420 1.00 93.81 115 TYR A CA 1
ATOM 886 C C . TYR A 1 115 ? -2.206 -7.820 -11.739 1.00 93.81 115 TYR A C 1
ATOM 888 O O . TYR A 1 115 ? -3.261 -7.774 -12.364 1.00 93.81 115 TYR A O 1
ATOM 896 N N . GLU A 1 116 ? -1.740 -8.948 -11.195 1.00 93.00 116 GLU A N 1
ATOM 897 C CA . GLU A 1 116 ? -2.406 -10.253 -11.316 1.00 93.00 116 GLU A CA 1
ATOM 898 C C . GLU A 1 116 ? -3.876 -10.167 -10.886 1.00 93.00 116 GLU A C 1
ATOM 900 O O . GLU A 1 116 ? -4.776 -10.641 -11.578 1.00 93.00 116 GLU A O 1
ATOM 905 N N . ARG A 1 117 ? -4.154 -9.507 -9.753 1.00 92.81 117 ARG A N 1
ATOM 906 C CA . ARG A 1 117 ? -5.521 -9.344 -9.249 1.00 92.81 117 ARG A CA 1
ATOM 907 C C . ARG A 1 117 ? -6.374 -8.477 -10.173 1.00 92.81 117 ARG A C 1
ATOM 909 O O . ARG A 1 117 ? -7.541 -8.799 -10.366 1.00 92.81 117 ARG A O 1
ATOM 916 N N . LEU A 1 118 ? -5.825 -7.392 -10.720 1.00 95.12 118 LEU A N 1
ATOM 917 C CA . LEU A 1 118 ? -6.531 -6.531 -11.675 1.00 95.12 118 LEU A CA 1
ATOM 918 C C . LEU A 1 118 ? -6.875 -7.302 -12.956 1.00 95.12 118 LEU A C 1
ATOM 920 O O . LEU A 1 118 ? -8.031 -7.291 -13.382 1.00 95.12 118 LEU A O 1
ATOM 924 N N . GLU A 1 119 ? -5.911 -8.033 -13.511 1.00 94.69 119 GLU A N 1
ATOM 925 C CA . GLU A 1 119 ? -6.093 -8.860 -14.706 1.00 94.69 119 GLU A CA 1
ATOM 926 C C . GLU A 1 119 ? -7.125 -9.970 -14.488 1.00 94.69 119 GLU A C 1
ATOM 928 O O . GLU A 1 119 ? -7.998 -10.168 -15.334 1.00 94.69 119 GLU A O 1
ATOM 933 N N . MET A 1 120 ? -7.106 -10.637 -13.326 1.00 94.88 120 MET A N 1
ATOM 934 C CA . MET A 1 120 ? -8.111 -11.642 -12.951 1.00 94.88 120 MET A CA 1
ATOM 935 C C . MET A 1 120 ? -9.548 -11.102 -12.996 1.00 94.88 120 MET A C 1
ATOM 937 O O . MET A 1 120 ? -10.477 -11.861 -13.270 1.00 94.88 120 MET A O 1
ATOM 941 N N . PHE A 1 121 ? -9.745 -9.811 -12.718 1.00 96.12 121 PHE A N 1
ATOM 942 C CA . PHE A 1 121 ? -11.051 -9.148 -12.794 1.00 96.12 121 PHE A CA 1
ATOM 943 C C . PHE A 1 121 ? -11.307 -8.456 -14.141 1.00 96.12 121 PHE A C 1
ATOM 945 O O . PHE A 1 121 ? -12.288 -7.726 -14.275 1.00 96.12 121 PHE A O 1
ATOM 952 N N . GLY A 1 122 ? -10.451 -8.676 -15.142 1.00 95.56 122 GLY A N 1
ATOM 953 C CA . GLY A 1 122 ? -10.583 -8.073 -16.467 1.00 95.56 122 GLY A CA 1
ATOM 954 C C . GLY A 1 122 ? -10.353 -6.562 -16.477 1.00 95.56 122 GLY A C 1
ATOM 955 O O . GLY A 1 122 ? -10.828 -5.882 -17.386 1.00 95.56 122 GLY A O 1
ATOM 956 N N . ILE A 1 123 ? -9.658 -6.020 -15.471 1.00 97.56 123 ILE A N 1
ATOM 957 C CA . ILE A 1 123 ? -9.295 -4.604 -15.422 1.00 97.56 123 ILE A CA 1
ATOM 958 C C . ILE A 1 123 ? -8.027 -4.413 -16.266 1.00 97.56 123 ILE A C 1
ATOM 960 O O . ILE A 1 123 ? -7.004 -5.023 -15.955 1.00 97.56 123 ILE A O 1
ATOM 964 N N . PRO A 1 124 ? -8.055 -3.565 -17.313 1.00 95.88 124 PRO A N 1
ATOM 965 C CA . PRO A 1 124 ? -6.882 -3.330 -18.145 1.00 95.88 124 PRO A CA 1
ATOM 966 C C . PRO A 1 124 ? -5.715 -2.743 -17.343 1.00 95.88 124 PRO A C 1
ATOM 968 O O . PRO A 1 124 ? -5.876 -1.745 -16.636 1.00 95.88 124 PRO A O 1
ATOM 971 N N . VAL A 1 125 ? -4.528 -3.323 -17.510 1.00 95.69 125 VAL A N 1
ATOM 972 C CA . VAL A 1 125 ? -3.262 -2.827 -16.954 1.00 95.69 125 VAL A CA 1
ATOM 973 C C . VAL A 1 125 ? -2.286 -2.469 -18.082 1.00 95.69 125 VAL A C 1
ATOM 975 O O . VAL A 1 125 ? -2.428 -2.975 -19.199 1.00 95.69 125 VAL A O 1
ATOM 978 N N . PRO A 1 126 ? -1.300 -1.580 -17.849 1.00 94.25 126 PRO A N 1
ATOM 979 C CA . PRO A 1 126 ? -0.236 -1.351 -18.820 1.00 94.25 126 PRO A CA 1
ATOM 980 C C . PRO A 1 126 ? 0.517 -2.651 -19.095 1.00 94.25 126 PRO A C 1
ATOM 982 O O . PRO A 1 126 ? 0.806 -3.387 -18.157 1.00 94.25 126 PRO A O 1
ATOM 985 N N . ARG A 1 127 ? 0.894 -2.891 -20.354 1.00 94.75 127 ARG A N 1
ATOM 986 C CA . ARG A 1 127 ? 1.786 -3.997 -20.725 1.00 94.75 127 ARG A CA 1
ATOM 987 C C . ARG A 1 127 ? 3.053 -3.947 -19.866 1.00 94.75 127 ARG A C 1
ATOM 989 O O . ARG A 1 127 ? 3.691 -2.894 -19.785 1.00 94.75 127 ARG A O 1
ATOM 996 N N . TYR A 1 128 ? 3.397 -5.059 -19.228 1.00 95.06 128 TYR A N 1
ATOM 997 C CA . TYR A 1 128 ? 4.508 -5.147 -18.285 1.00 95.06 128 TYR A CA 1
ATOM 998 C C . TYR A 1 128 ? 5.216 -6.495 -18.404 1.00 95.06 128 TYR A C 1
ATOM 1000 O O . TYR A 1 128 ? 4.616 -7.479 -18.819 1.00 95.06 128 TYR A O 1
ATOM 1008 N N . ALA A 1 129 ? 6.477 -6.531 -17.987 1.00 95.12 129 ALA A N 1
ATOM 1009 C CA . ALA A 1 129 ? 7.233 -7.758 -17.791 1.00 95.12 129 ALA A CA 1
ATOM 1010 C C . ALA A 1 129 ? 7.933 -7.713 -16.430 1.00 95.12 129 ALA A C 1
ATOM 1012 O O . ALA A 1 129 ? 8.167 -6.637 -15.871 1.00 95.12 129 ALA A O 1
ATOM 1013 N N . LEU A 1 130 ? 8.239 -8.887 -15.880 1.00 94.38 130 LEU A N 1
ATOM 1014 C CA . LEU A 1 130 ? 8.897 -9.021 -14.586 1.00 94.38 130 LEU A CA 1
ATOM 1015 C C . LEU A 1 130 ? 10.357 -9.405 -14.789 1.00 94.38 130 LEU A C 1
ATOM 1017 O O . LEU A 1 130 ? 10.652 -10.401 -15.440 1.00 94.38 130 LEU A O 1
ATOM 1021 N N . VAL A 1 131 ? 11.257 -8.639 -14.180 1.00 93.81 131 VAL A N 1
ATOM 1022 C CA . VAL A 1 131 ? 12.685 -8.958 -14.128 1.00 93.81 131 VAL A CA 1
ATOM 1023 C C . VAL A 1 131 ? 13.024 -9.279 -12.679 1.00 93.81 131 VAL A C 1
ATOM 1025 O O . VAL A 1 131 ? 13.023 -8.391 -11.828 1.00 93.81 131 VAL A O 1
ATOM 1028 N N . ASN A 1 132 ? 13.258 -10.557 -12.378 1.00 91.56 132 ASN A N 1
ATOM 1029 C CA . ASN A 1 132 ? 13.584 -11.004 -11.026 1.00 91.56 132 ASN A CA 1
ATOM 1030 C C . ASN A 1 132 ? 15.096 -11.219 -10.915 1.00 91.56 132 ASN A C 1
ATOM 1032 O O . ASN A 1 132 ? 15.657 -12.061 -11.614 1.00 91.56 132 ASN A O 1
ATOM 1036 N N . ARG A 1 133 ? 15.734 -10.467 -10.017 1.00 91.38 133 ARG A N 1
ATOM 1037 C CA . ARG A 1 133 ? 17.159 -10.584 -9.690 1.00 91.38 133 ARG A CA 1
ATOM 1038 C C . ARG A 1 133 ? 17.305 -10.988 -8.223 1.00 91.38 133 ARG A C 1
ATOM 1040 O O . ARG A 1 133 ? 16.647 -10.409 -7.363 1.00 91.38 133 ARG A O 1
ATOM 1047 N N . GLU A 1 134 ? 18.152 -11.968 -7.939 1.00 89.06 134 GLU A N 1
ATOM 1048 C CA . GLU A 1 134 ? 18.487 -12.431 -6.587 1.00 89.06 134 GLU A CA 1
ATOM 1049 C C . GLU A 1 134 ? 19.402 -11.442 -5.855 1.00 89.06 134 GLU A C 1
ATOM 1051 O O . GLU A 1 134 ? 19.330 -11.306 -4.634 1.00 89.06 134 GLU A O 1
ATOM 1056 N N . PHE A 1 135 ? 20.246 -10.726 -6.600 1.00 89.00 135 PHE A N 1
ATOM 1057 C CA . PHE A 1 135 ? 21.147 -9.701 -6.083 1.00 89.00 135 PHE A CA 1
ATOM 1058 C C . PHE A 1 135 ? 21.280 -8.525 -7.069 1.00 89.00 135 PHE A C 1
ATOM 1060 O O . PHE A 1 135 ? 20.958 -8.665 -8.254 1.00 89.00 135 PHE A O 1
ATOM 1067 N N . PRO A 1 136 ? 21.730 -7.341 -6.606 1.00 85.19 136 PRO A N 1
ATOM 1068 C CA . PRO A 1 136 ? 21.896 -6.172 -7.466 1.00 85.19 136 PRO A CA 1
ATOM 1069 C C . PRO A 1 136 ? 22.812 -6.458 -8.659 1.00 85.19 136 PRO A C 1
ATOM 1071 O O . PRO A 1 136 ? 23.853 -7.091 -8.500 1.00 85.19 136 PRO A O 1
ATOM 1074 N N . PHE A 1 137 ? 22.434 -5.957 -9.838 1.00 83.88 137 PHE A N 1
ATOM 1075 C CA . PHE A 1 137 ? 23.193 -6.101 -11.090 1.00 83.88 137 PHE A CA 1
ATOM 1076 C C . PHE A 1 137 ? 23.405 -7.547 -11.565 1.00 83.88 137 PHE A C 1
ATOM 1078 O O . PHE A 1 137 ? 24.277 -7.793 -12.391 1.00 83.88 137 PHE A O 1
ATOM 1085 N N . GLN A 1 138 ? 22.611 -8.506 -11.075 1.00 91.81 138 GLN A N 1
ATOM 1086 C CA . GLN A 1 138 ? 22.613 -9.854 -11.633 1.00 91.81 138 GLN A CA 1
ATOM 1087 C C . GLN A 1 138 ? 22.254 -9.806 -13.125 1.00 91.81 138 GLN A C 1
ATOM 1089 O O . GLN A 1 138 ? 21.167 -9.347 -13.499 1.00 91.81 138 GLN A O 1
ATOM 1094 N N . GLU A 1 139 ? 23.162 -10.314 -13.955 1.00 91.31 139 GLU A N 1
ATOM 1095 C CA . GLU A 1 139 ? 22.878 -10.634 -15.349 1.00 91.31 139 GLU A CA 1
ATOM 1096 C C . GLU A 1 139 ? 21.940 -11.840 -15.398 1.00 91.31 139 GLU A C 1
ATOM 1098 O O . GLU A 1 139 ? 22.193 -12.874 -14.774 1.00 91.31 139 GLU A O 1
ATOM 1103 N N . VAL A 1 140 ? 20.834 -11.694 -16.121 1.00 94.38 140 VAL A N 1
ATOM 1104 C CA . VAL A 1 140 ? 19.860 -12.763 -16.347 1.00 94.38 140 VAL A CA 1
ATOM 1105 C C . VAL A 1 140 ? 19.711 -12.961 -17.850 1.00 94.38 140 VAL A C 1
ATOM 1107 O O . VAL A 1 140 ? 19.650 -11.994 -18.603 1.00 94.38 140 VAL A O 1
ATOM 1110 N N . ASP A 1 141 ? 19.671 -14.215 -18.289 1.00 95.31 141 ASP A N 1
ATOM 1111 C CA . ASP A 1 141 ? 19.713 -14.612 -19.705 1.00 95.31 141 ASP A CA 1
ATOM 1112 C C . ASP A 1 141 ? 18.485 -14.172 -20.518 1.00 95.31 141 ASP A C 1
ATOM 1114 O O . ASP A 1 141 ? 18.536 -14.091 -21.743 1.00 95.31 141 ASP A O 1
ATOM 1118 N N . TYR A 1 142 ? 17.385 -13.862 -19.836 1.00 94.31 142 TYR A N 1
ATOM 1119 C CA . TYR A 1 142 ? 16.131 -13.419 -20.432 1.00 94.31 142 TYR A CA 1
ATOM 1120 C C . TYR A 1 142 ? 15.950 -11.893 -20.464 1.00 94.31 142 TYR A C 1
ATOM 1122 O O . TYR A 1 142 ? 14.875 -11.437 -20.860 1.00 94.31 142 TYR A O 1
ATOM 1130 N N . PHE A 1 143 ? 16.946 -11.114 -20.025 1.00 96.88 143 PHE A N 1
ATOM 1131 C CA . PHE A 1 143 ? 16.916 -9.650 -20.031 1.00 96.88 143 PHE A CA 1
ATOM 1132 C C . PHE A 1 143 ? 18.026 -9.097 -20.923 1.00 96.88 143 PHE A C 1
ATOM 1134 O O . PHE A 1 143 ? 19.204 -9.354 -20.688 1.00 96.88 143 PHE A O 1
ATOM 1141 N N . VAL A 1 144 ? 17.646 -8.288 -21.909 1.00 96.00 144 VAL A N 1
ATOM 1142 C CA . VAL A 1 144 ? 18.579 -7.559 -22.775 1.00 96.00 144 VAL A CA 1
ATOM 1143 C C . VAL A 1 144 ? 18.278 -6.070 -22.670 1.00 96.00 144 VAL A C 1
ATOM 1145 O O . VAL A 1 144 ? 17.118 -5.663 -22.746 1.00 96.00 144 VAL A O 1
ATOM 1148 N N . GLU A 1 145 ? 19.316 -5.256 -22.501 1.00 95.00 145 GLU A N 1
ATOM 1149 C CA . GLU A 1 145 ? 19.222 -3.797 -22.483 1.00 95.00 145 GLU A CA 1
ATOM 1150 C C . GLU A 1 145 ? 19.985 -3.212 -23.671 1.00 95.00 145 GLU A C 1
ATOM 1152 O O . GLU A 1 145 ? 21.159 -3.508 -23.874 1.00 95.00 145 GLU A O 1
ATOM 1157 N N . GLU A 1 146 ? 19.295 -2.384 -24.449 1.00 95.69 146 GLU A N 1
ATOM 1158 C CA . GLU A 1 146 ? 19.805 -1.698 -25.634 1.00 95.69 146 GLU A CA 1
ATOM 1159 C C . GLU A 1 146 ? 19.521 -0.190 -25.518 1.00 95.69 146 GLU A C 1
ATOM 1161 O O . GLU A 1 146 ? 18.761 0.268 -24.654 1.00 95.69 146 GLU A O 1
ATOM 1166 N N . ASP A 1 147 ? 20.097 0.610 -26.419 1.00 93.75 147 ASP A N 1
ATOM 1167 C CA . ASP A 1 147 ? 20.049 2.078 -26.334 1.00 93.75 147 ASP A CA 1
ATOM 1168 C C . ASP A 1 147 ? 18.624 2.649 -26.252 1.00 93.75 147 ASP A C 1
ATOM 1170 O O . ASP A 1 147 ? 18.383 3.595 -25.501 1.00 93.75 147 ASP A O 1
ATOM 1174 N N . ASP A 1 148 ? 17.660 2.070 -26.973 1.00 96.31 148 ASP A N 1
ATOM 1175 C CA . ASP A 1 148 ? 16.281 2.576 -27.063 1.00 96.31 148 ASP A CA 1
ATOM 1176 C C . ASP A 1 148 ? 15.200 1.561 -26.672 1.00 96.31 148 ASP A C 1
ATOM 1178 O O . ASP A 1 148 ? 14.006 1.861 -26.766 1.00 96.31 148 ASP A O 1
ATOM 1182 N N . PHE A 1 149 ? 15.579 0.380 -26.183 1.00 96.75 149 PHE A N 1
ATOM 1183 C CA . PHE A 1 149 ? 14.624 -0.606 -25.687 1.00 96.75 149 PHE A CA 1
ATOM 1184 C C . PHE A 1 149 ? 15.238 -1.554 -24.659 1.00 96.75 149 PHE A C 1
ATOM 1186 O O . PHE A 1 149 ? 16.450 -1.710 -24.575 1.00 96.75 149 PHE A O 1
ATOM 1193 N N . VAL A 1 150 ? 14.370 -2.225 -23.909 1.00 97.25 150 VAL A N 1
ATOM 1194 C CA . VAL A 1 150 ? 14.717 -3.453 -23.184 1.00 97.25 150 VAL A CA 1
ATOM 1195 C C . VAL A 1 150 ? 13.910 -4.613 -23.747 1.00 97.25 150 VAL A C 1
ATOM 1197 O O . VAL A 1 150 ? 12.797 -4.420 -24.241 1.00 97.25 150 VAL A O 1
ATOM 1200 N N . GLU A 1 151 ? 14.457 -5.817 -23.694 1.00 97.50 151 GLU A N 1
ATOM 1201 C CA . GLU A 1 151 ? 13.769 -7.048 -24.067 1.00 97.50 151 GLU A CA 1
ATOM 1202 C C . GLU A 1 151 ? 13.718 -7.974 -22.854 1.00 97.50 151 GLU A C 1
ATOM 1204 O O . GLU A 1 151 ? 14.741 -8.238 -22.227 1.00 97.50 151 GLU A O 1
ATOM 1209 N N . VAL A 1 152 ? 12.519 -8.442 -22.504 1.00 96.75 152 VAL A N 1
ATOM 1210 C CA . VAL A 1 152 ? 12.295 -9.338 -21.365 1.00 96.75 152 VAL A CA 1
ATOM 1211 C C . VAL A 1 152 ? 11.540 -10.560 -21.860 1.00 96.75 152 VAL A C 1
ATOM 1213 O O . VAL A 1 152 ? 10.438 -10.424 -22.381 1.00 96.75 152 VAL A O 1
ATOM 1216 N N . HIS A 1 153 ? 12.128 -11.751 -21.739 1.00 94.50 153 HIS A N 1
ATOM 1217 C CA . HIS A 1 153 ? 11.552 -12.996 -22.272 1.00 94.50 153 HIS A CA 1
ATOM 1218 C C . HIS A 1 153 ? 11.143 -12.901 -23.761 1.00 94.50 153 HIS A C 1
ATOM 1220 O O . HIS A 1 153 ? 10.114 -13.437 -24.170 1.00 94.50 153 HIS A O 1
ATOM 1226 N N . GLY A 1 154 ? 11.934 -12.200 -24.582 1.00 93.62 154 GLY A N 1
ATOM 1227 C CA . GLY A 1 154 ? 11.644 -11.980 -26.006 1.00 93.62 154 GLY A CA 1
ATOM 1228 C C . GLY A 1 154 ? 10.642 -10.854 -26.293 1.00 93.62 154 GLY A C 1
ATOM 1229 O O . GLY A 1 154 ? 10.379 -10.534 -27.453 1.00 93.62 154 GLY A O 1
ATOM 1230 N N . GLU A 1 155 ? 10.076 -10.229 -25.261 1.00 95.88 155 GLU A N 1
ATOM 1231 C CA . GLU A 1 155 ? 9.131 -9.129 -25.397 1.00 95.88 155 GLU A CA 1
ATOM 1232 C C . GLU A 1 155 ? 9.845 -7.773 -25.305 1.00 95.88 155 GLU A C 1
ATOM 1234 O O . GLU A 1 155 ? 10.448 -7.434 -24.288 1.00 95.88 155 GLU A O 1
ATOM 1239 N N . ARG A 1 156 ? 9.754 -6.963 -26.368 1.00 97.31 156 ARG A N 1
ATOM 1240 C CA . ARG A 1 156 ? 10.433 -5.659 -26.449 1.00 97.31 156 ARG A CA 1
ATOM 1241 C C . ARG A 1 156 ? 9.620 -4.519 -25.851 1.00 97.31 156 ARG A C 1
ATOM 1243 O O . ARG A 1 156 ? 8.433 -4.353 -26.145 1.00 97.31 156 ARG A O 1
ATOM 1250 N N . PHE A 1 157 ? 10.283 -3.659 -25.092 1.00 97.50 157 PHE A N 1
ATOM 1251 C CA . PHE A 1 157 ? 9.756 -2.432 -24.504 1.00 97.50 157 PHE A CA 1
ATOM 1252 C C . PHE A 1 157 ? 10.601 -1.250 -24.973 1.00 97.50 157 PHE A C 1
ATOM 1254 O O . PHE A 1 157 ? 11.694 -1.009 -24.469 1.00 97.50 157 PHE A O 1
ATOM 1261 N N . TRP A 1 158 ? 10.085 -0.517 -25.958 1.00 96.94 158 TRP A N 1
ATOM 1262 C CA . TRP A 1 158 ? 10.720 0.690 -26.479 1.00 96.94 158 TRP A CA 1
ATOM 1263 C C . TRP A 1 158 ? 10.614 1.843 -25.488 1.00 96.94 158 TRP A C 1
ATOM 1265 O O . TRP A 1 158 ? 9.583 2.011 -24.831 1.00 96.94 158 TRP A O 1
ATOM 1275 N N . LYS A 1 159 ? 11.657 2.669 -25.414 1.00 97.44 159 LYS A N 1
ATOM 1276 C CA . LYS A 1 159 ? 11.605 3.922 -24.667 1.00 97.44 159 LYS A CA 1
ATOM 1277 C C . LYS A 1 159 ? 10.560 4.862 -25.322 1.00 97.44 159 LYS A C 1
ATOM 1279 O O . LYS A 1 159 ? 10.526 4.975 -26.547 1.00 97.44 159 LYS A O 1
ATOM 1284 N N . PRO A 1 160 ? 9.711 5.556 -24.539 1.00 96.50 160 PRO A N 1
ATOM 1285 C CA . PRO A 1 160 ? 9.766 5.603 -23.090 1.00 96.50 160 PRO A CA 1
ATOM 1286 C C . PRO A 1 160 ? 9.080 4.416 -22.406 1.00 96.50 160 PRO A C 1
ATOM 1288 O O . PRO A 1 160 ? 7.948 4.062 -22.731 1.00 96.50 160 PRO A O 1
ATOM 1291 N N . PHE A 1 161 ? 9.744 3.865 -21.391 1.00 96.62 161 PHE A N 1
ATOM 1292 C CA . PHE A 1 161 ? 9.174 2.858 -20.497 1.00 96.62 161 PHE A CA 1
ATOM 1293 C C . PHE A 1 161 ? 9.416 3.231 -19.030 1.00 96.62 161 PHE A C 1
ATOM 1295 O O . PHE A 1 161 ? 10.221 4.113 -18.717 1.00 96.62 161 PHE A O 1
ATOM 1302 N N . VAL A 1 162 ? 8.672 2.577 -18.136 1.00 96.88 162 VAL A N 1
ATOM 1303 C CA . VAL A 1 162 ? 8.715 2.817 -16.690 1.00 96.88 162 VAL A CA 1
ATOM 1304 C C . VAL A 1 162 ? 9.207 1.561 -15.983 1.00 96.88 162 VAL A C 1
ATOM 1306 O O . VAL A 1 162 ? 8.597 0.505 -16.131 1.00 96.88 162 VAL A O 1
ATOM 1309 N N . GLU A 1 163 ? 10.250 1.692 -15.172 1.00 95.12 163 GLU A N 1
ATOM 1310 C CA . GLU A 1 163 ? 10.694 0.654 -14.243 1.00 95.12 163 GLU A CA 1
ATOM 1311 C C . GLU A 1 163 ? 10.153 0.965 -12.847 1.00 95.12 163 GLU A C 1
ATOM 1313 O O . GLU A 1 163 ? 10.211 2.101 -12.365 1.00 95.12 163 GLU A O 1
ATOM 1318 N N . LYS A 1 164 ? 9.583 -0.051 -12.199 1.00 94.44 164 LYS A N 1
ATOM 1319 C CA . LYS A 1 164 ? 9.041 0.060 -10.846 1.00 94.44 164 LYS A CA 1
ATOM 1320 C C . LYS A 1 164 ? 9.612 -1.061 -9.986 1.00 94.44 164 LYS A C 1
ATOM 1322 O O . LYS A 1 164 ? 9.536 -2.216 -10.409 1.00 94.44 164 LYS A O 1
ATOM 1327 N N . PRO A 1 165 ? 10.065 -0.762 -8.761 1.00 92.62 165 PRO A N 1
ATOM 1328 C CA . PRO A 1 165 ? 10.343 -1.787 -7.771 1.00 92.62 165 PRO A CA 1
ATOM 1329 C C . PRO A 1 165 ? 9.107 -2.658 -7.538 1.00 92.62 165 PRO A C 1
ATOM 1331 O O . PRO A 1 165 ? 7.975 -2.163 -7.513 1.00 92.62 165 PRO A O 1
ATOM 1334 N N . VAL A 1 166 ? 9.327 -3.956 -7.324 1.00 91.81 166 VAL A N 1
ATOM 1335 C CA . VAL A 1 166 ? 8.257 -4.910 -6.986 1.00 91.81 166 VAL A CA 1
ATOM 1336 C C . VAL A 1 166 ? 7.520 -4.478 -5.715 1.00 91.81 166 VAL A C 1
ATOM 1338 O O . VAL A 1 166 ? 6.298 -4.617 -5.629 1.00 91.81 166 VAL A O 1
ATOM 1341 N N . HIS A 1 167 ? 8.255 -3.921 -4.750 1.00 89.56 167 HIS A N 1
ATOM 1342 C CA . HIS A 1 167 ? 7.699 -3.452 -3.490 1.00 89.56 167 HIS A CA 1
ATOM 1343 C C . HIS A 1 167 ? 6.841 -2.189 -3.693 1.00 89.56 167 HIS A C 1
ATOM 1345 O O . HIS A 1 167 ? 7.308 -1.163 -4.184 1.00 89.56 167 HIS A O 1
ATOM 1351 N N . GLY A 1 168 ? 5.571 -2.243 -3.291 1.00 86.81 168 GLY A N 1
ATOM 1352 C CA . GLY A 1 168 ? 4.579 -1.180 -3.479 1.00 86.81 168 GLY A CA 1
ATOM 1353 C C . GLY A 1 168 ? 4.883 0.106 -2.708 1.00 86.81 168 GLY A C 1
ATOM 1354 O O . GLY A 1 168 ? 4.580 1.192 -3.206 1.00 86.81 168 GLY A O 1
ATOM 1355 N N . ASP A 1 169 ? 5.532 -0.008 -1.543 1.00 84.44 169 ASP A N 1
ATOM 1356 C CA . ASP A 1 169 ? 5.970 1.154 -0.751 1.00 84.44 169 ASP A CA 1
ATOM 1357 C C . ASP A 1 169 ? 7.315 1.734 -1.209 1.00 84.44 169 ASP A C 1
ATOM 1359 O O . ASP A 1 169 ? 7.713 2.799 -0.726 1.00 84.44 169 ASP A O 1
ATOM 1363 N N . ASP A 1 170 ? 8.010 1.068 -2.133 1.00 87.50 170 ASP A N 1
ATOM 1364 C CA . ASP A 1 170 ? 9.172 1.654 -2.786 1.00 87.50 170 ASP A CA 1
ATOM 1365 C C . ASP A 1 170 ? 8.695 2.523 -3.958 1.00 87.50 170 ASP A C 1
ATOM 1367 O O . ASP A 1 170 ? 7.957 2.093 -4.855 1.00 87.50 170 ASP A O 1
ATOM 1371 N N . HIS A 1 171 ? 9.060 3.799 -3.871 1.00 86.69 171 HIS A N 1
ATOM 1372 C CA . HIS A 1 171 ? 8.625 4.858 -4.769 1.00 86.69 171 HIS A CA 1
ATOM 1373 C C . HIS A 1 171 ? 9.748 5.339 -5.694 1.00 86.69 171 HIS A C 1
ATOM 1375 O O . HIS A 1 171 ? 9.496 6.291 -6.432 1.00 86.69 171 HIS A O 1
ATOM 1381 N N . SER A 1 172 ? 10.929 4.703 -5.680 1.00 90.31 172 SER A N 1
ATOM 1382 C CA . SER A 1 172 ? 12.012 4.941 -6.645 1.00 90.31 172 SER A CA 1
ATOM 1383 C C . SER A 1 172 ? 11.627 4.377 -8.011 1.00 90.31 172 SER A C 1
ATOM 1385 O O . SER A 1 172 ? 12.027 3.290 -8.416 1.00 90.31 172 SER A O 1
ATOM 1387 N N . ILE A 1 173 ? 10.751 5.104 -8.701 1.00 93.00 173 ILE A N 1
ATOM 1388 C CA . ILE A 1 173 ? 10.224 4.739 -10.016 1.00 93.00 173 ILE A CA 1
ATOM 1389 C C . ILE A 1 173 ? 11.068 5.440 -11.073 1.00 93.00 173 ILE A C 1
ATOM 1391 O O . ILE A 1 173 ? 11.179 6.664 -11.050 1.00 93.00 173 ILE A O 1
ATOM 1395 N N . MET A 1 174 ? 11.594 4.689 -12.035 1.00 94.62 174 MET A N 1
ATOM 1396 C CA . MET A 1 174 ? 12.405 5.241 -13.119 1.00 94.62 174 MET A CA 1
ATOM 1397 C C . MET A 1 174 ? 11.584 5.369 -14.399 1.00 94.62 174 MET A C 1
ATOM 1399 O O . MET A 1 174 ? 10.800 4.487 -14.749 1.00 94.62 174 MET A O 1
ATOM 1403 N N . ILE A 1 175 ? 11.775 6.471 -15.119 1.00 96.00 175 ILE A N 1
ATOM 1404 C CA . ILE A 1 175 ? 11.262 6.677 -16.476 1.00 96.00 175 ILE A CA 1
ATOM 1405 C C . ILE A 1 175 ? 12.460 6.839 -17.403 1.00 96.00 175 ILE A C 1
ATOM 1407 O O . ILE A 1 175 ? 13.263 7.748 -17.204 1.00 96.00 175 ILE A O 1
ATOM 1411 N N . TYR A 1 176 ? 12.555 6.000 -18.428 1.00 96.31 176 TYR A N 1
ATOM 1412 C CA . TYR A 1 176 ? 13.628 6.046 -19.421 1.00 96.31 176 TYR A CA 1
ATOM 1413 C C . TYR A 1 176 ? 13.130 6.737 -20.683 1.00 96.31 176 TYR A C 1
ATOM 1415 O O . TYR A 1 176 ? 12.044 6.412 -21.156 1.00 96.31 176 TYR A O 1
ATOM 1423 N N . TYR A 1 177 ? 13.894 7.680 -21.234 1.00 96.12 177 TYR A N 1
ATOM 1424 C CA . TYR A 1 177 ? 13.512 8.425 -22.438 1.00 96.12 177 TYR A CA 1
ATOM 1425 C C . TYR A 1 177 ? 14.278 7.934 -23.667 1.00 96.12 177 TYR A C 1
ATOM 1427 O O . TYR A 1 177 ? 15.446 7.563 -23.542 1.00 96.12 177 TYR A O 1
ATOM 1435 N N . PRO A 1 178 ? 13.648 7.936 -24.856 1.00 96.44 178 PRO A N 1
ATOM 1436 C CA . PRO A 1 178 ? 14.325 7.526 -26.076 1.00 96.44 178 PRO A CA 1
ATOM 1437 C C . PRO A 1 178 ? 15.386 8.550 -26.477 1.00 96.44 178 PRO A C 1
ATOM 1439 O O . PRO A 1 178 ? 15.250 9.753 -26.227 1.00 96.44 178 PRO A O 1
ATOM 1442 N N . SER A 1 179 ? 16.409 8.085 -27.180 1.00 94.56 179 SER A N 1
ATOM 1443 C CA . SER A 1 179 ? 17.501 8.885 -27.734 1.00 94.56 179 SER A CA 1
ATOM 1444 C C . SER A 1 179 ? 16.980 9.996 -28.647 1.00 94.56 179 SER A C 1
ATOM 1446 O O . SER A 1 179 ? 17.477 11.121 -28.613 1.00 94.56 179 SER A O 1
ATOM 1448 N N . SER A 1 180 ? 15.889 9.736 -29.379 1.00 94.94 180 SER A N 1
ATOM 1449 C CA . SER A 1 180 ? 15.196 10.730 -30.212 1.00 94.94 180 SER A CA 1
ATOM 1450 C C . SER A 1 180 ? 14.636 11.927 -29.430 1.00 94.94 180 SER A C 1
ATOM 1452 O O . SER A 1 180 ? 14.348 12.963 -30.023 1.00 94.94 180 SER A O 1
ATOM 1454 N N . ALA A 1 181 ? 14.457 11.790 -28.114 1.00 93.19 181 ALA A N 1
ATOM 1455 C CA . ALA A 1 181 ? 14.004 12.842 -27.206 1.00 93.19 181 ALA A CA 1
ATOM 1456 C C . ALA A 1 181 ? 15.137 13.383 -26.308 1.00 93.19 181 ALA A C 1
ATOM 1458 O O . ALA A 1 181 ? 14.861 14.068 -25.326 1.00 93.19 181 ALA A O 1
ATOM 1459 N N . GLY A 1 182 ? 16.399 13.082 -26.635 1.00 91.25 182 GLY A N 1
ATOM 1460 C CA . GLY A 1 182 ? 17.576 13.478 -25.856 1.00 91.25 182 GLY A CA 1
ATOM 1461 C C . GLY A 1 182 ? 18.070 12.419 -24.866 1.00 91.25 182 GLY A C 1
ATOM 1462 O O . GLY A 1 182 ? 19.073 12.654 -24.196 1.00 91.25 182 GLY A O 1
ATOM 1463 N N . GLY A 1 183 ? 17.411 11.257 -24.795 1.00 93.25 183 GLY A N 1
ATOM 1464 C CA . GLY A 1 183 ? 17.810 10.147 -23.933 1.00 93.25 183 GLY A CA 1
ATOM 1465 C C . GLY A 1 183 ? 17.715 10.457 -22.436 1.00 93.25 183 GLY A C 1
ATOM 1466 O O . GLY A 1 183 ? 17.004 11.362 -21.994 1.00 93.25 183 GLY A O 1
ATOM 1467 N N . GLY A 1 184 ? 18.452 9.680 -21.643 1.00 93.19 184 GLY A N 1
ATOM 1468 C CA . GLY A 1 184 ? 18.503 9.819 -20.191 1.00 93.19 184 GLY A CA 1
ATOM 1469 C C . GLY A 1 184 ? 17.314 9.192 -19.462 1.00 93.19 184 GLY A C 1
ATOM 1470 O O . GLY A 1 184 ? 16.489 8.474 -20.034 1.00 93.19 184 GLY A O 1
ATOM 1471 N N . MET A 1 185 ? 17.251 9.456 -18.159 1.00 93.56 185 MET A N 1
ATOM 1472 C CA . MET A 1 185 ? 16.236 8.902 -17.269 1.00 93.56 185 MET A CA 1
ATOM 1473 C C . 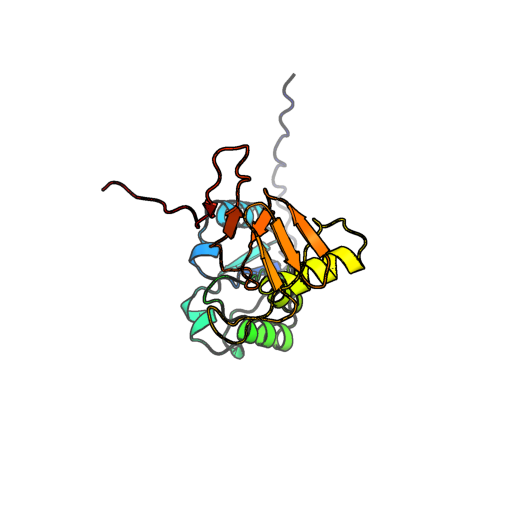MET A 1 185 ? 15.785 9.928 -16.234 1.00 93.56 185 MET A C 1
ATOM 1475 O O . MET A 1 185 ? 16.510 10.871 -15.908 1.00 93.56 185 MET A O 1
ATOM 1479 N N . LYS A 1 186 ? 14.582 9.729 -15.701 1.00 92.94 186 LYS A N 1
ATOM 1480 C CA . LYS A 1 186 ? 14.040 10.498 -14.585 1.00 92.94 186 LYS A CA 1
ATOM 1481 C C . LYS A 1 186 ? 13.622 9.560 -13.469 1.00 92.94 186 LYS A C 1
ATOM 1483 O O . LYS A 1 186 ? 12.725 8.743 -13.655 1.00 92.94 186 LYS A O 1
ATOM 1488 N N . GLU A 1 187 ? 14.231 9.746 -12.307 1.00 92.62 187 GLU A N 1
ATOM 1489 C CA . GLU A 1 187 ? 13.786 9.119 -11.069 1.00 92.62 187 GLU A CA 1
ATOM 1490 C C . GLU A 1 187 ? 12.641 9.939 -10.464 1.00 92.62 187 GLU A C 1
ATOM 1492 O O . GLU A 1 187 ? 12.736 11.158 -10.278 1.00 92.62 187 GLU A O 1
ATOM 1497 N N . LEU A 1 188 ? 11.532 9.270 -10.175 1.00 89.12 188 LEU A N 1
ATOM 1498 C CA . LEU A 1 188 ? 10.481 9.794 -9.323 1.00 89.12 188 LEU A CA 1
ATOM 1499 C C . LEU A 1 188 ? 10.810 9.420 -7.883 1.00 89.12 188 LEU A C 1
ATOM 1501 O O . LEU A 1 188 ? 11.229 8.305 -7.600 1.00 89.12 188 LEU A O 1
ATOM 1505 N N . PHE A 1 189 ? 10.565 10.349 -6.969 1.00 82.12 189 PHE A N 1
ATOM 1506 C CA . PHE A 1 189 ? 10.739 10.133 -5.542 1.00 82.12 189 PHE A CA 1
ATOM 1507 C C . PHE A 1 189 ? 9.495 10.596 -4.797 1.00 82.12 189 PHE A C 1
ATOM 1509 O O . PHE A 1 189 ? 8.695 11.408 -5.281 1.00 82.12 189 PHE A O 1
ATOM 1516 N N . ARG A 1 190 ? 9.328 10.085 -3.578 1.00 78.19 190 ARG A N 1
ATOM 1517 C CA . ARG A 1 190 ? 8.275 10.559 -2.685 1.00 78.19 190 ARG A CA 1
ATOM 1518 C C . ARG A 1 190 ? 8.491 12.047 -2.413 1.00 78.19 190 ARG A C 1
ATOM 1520 O O . ARG A 1 190 ? 9.543 12.417 -1.905 1.00 78.19 190 ARG A O 1
ATOM 1527 N N . LYS A 1 191 ? 7.490 12.885 -2.713 1.00 78.81 191 LYS A N 1
ATOM 1528 C CA . LYS A 1 191 ? 7.551 14.337 -2.480 1.00 78.81 191 LYS A CA 1
ATOM 1529 C C . LYS A 1 191 ? 8.085 14.626 -1.072 1.00 78.81 191 LYS A C 1
ATOM 1531 O O . LYS A 1 191 ? 7.472 14.221 -0.084 1.00 78.81 191 LYS A O 1
ATOM 1536 N N . VAL A 1 192 ? 9.210 15.332 -1.008 1.00 72.62 192 VAL A N 1
ATOM 1537 C CA . VAL A 1 192 ? 9.801 15.824 0.237 1.00 72.62 192 VAL A CA 1
ATOM 1538 C C . VAL A 1 192 ? 9.186 17.190 0.521 1.00 72.62 192 VAL A C 1
ATOM 1540 O O . VAL A 1 192 ? 9.318 18.112 -0.284 1.00 72.62 192 VAL A O 1
ATOM 1543 N N . GLU A 1 193 ? 8.468 17.325 1.633 1.00 58.06 193 GLU A N 1
ATOM 1544 C CA . GLU A 1 193 ? 8.075 18.643 2.133 1.00 58.06 193 GLU A CA 1
ATOM 1545 C C . GLU A 1 193 ? 9.282 19.253 2.841 1.00 58.06 193 GLU A C 1
ATOM 1547 O O . GLU A 1 193 ? 9.655 18.832 3.934 1.00 58.06 193 GLU A O 1
ATOM 1552 N N . VAL A 1 194 ? 9.932 20.215 2.189 1.00 51.84 194 VAL A N 1
ATOM 1553 C CA . VAL A 1 194 ? 10.952 21.043 2.832 1.00 51.84 194 VAL A CA 1
ATOM 1554 C C . VAL A 1 194 ? 10.212 22.160 3.557 1.00 51.84 194 VAL A C 1
ATOM 1556 O O . VAL A 1 194 ? 9.707 23.087 2.924 1.00 51.84 194 VAL A O 1
ATOM 1559 N N . TYR A 1 195 ? 10.105 22.055 4.879 1.00 54.19 195 TYR A N 1
ATOM 1560 C CA . TYR A 1 195 ? 9.686 23.182 5.703 1.00 54.19 195 TYR A CA 1
ATOM 1561 C C . TYR A 1 195 ? 10.863 24.161 5.770 1.00 54.19 195 TYR A C 1
ATOM 1563 O O . TYR A 1 195 ? 11.905 23.836 6.336 1.00 54.19 195 TYR A O 1
ATOM 1571 N N . PHE A 1 196 ? 10.721 25.338 5.159 1.00 47.94 196 PHE A N 1
ATOM 1572 C CA . PHE A 1 196 ? 11.617 26.452 5.455 1.00 47.94 196 PHE A CA 1
AT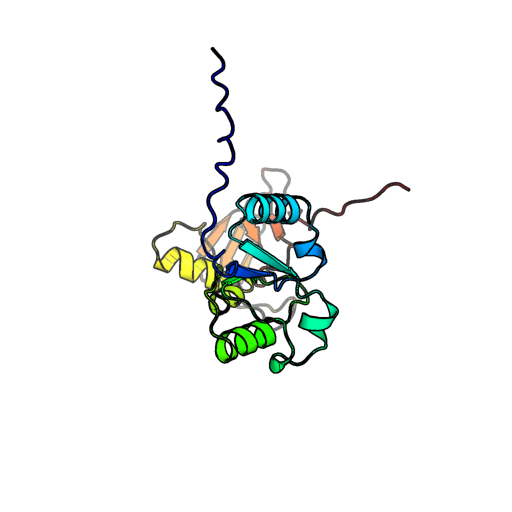OM 1573 C C . PHE A 1 196 ? 11.263 26.960 6.857 1.00 47.94 196 PHE A C 1
ATOM 1575 O O . PHE A 1 196 ? 10.122 27.358 7.092 1.00 47.94 196 PHE A O 1
ATOM 1582 N N . SER A 1 197 ? 12.222 26.844 7.777 1.00 49.41 197 SER A N 1
ATOM 1583 C CA . SER A 1 197 ? 12.179 27.404 9.134 1.00 49.41 197 SER A CA 1
ATOM 1584 C C . SER A 1 197 ? 12.292 28.920 9.124 1.00 49.41 197 SER A C 1
ATOM 1586 O O . SER A 1 197 ? 13.158 29.401 8.355 1.00 49.41 197 SER A O 1
#

Secondary structure (DSSP, 8-state):
---PPPPPP--------PPPEEEEE-S-HHHHTSHHHHHHHHHHHHTSSEEEEE-HHHHHHTS-GGGSPP-SEEE----TT--HHHHHHHHHHH-PEESS-SGGGGGGGBHHHHHHHHHHTT-----------SSTT---TTEEE-SSEEEETTEEEESSEEE--SBTT---EEEE--GGGT--EEEE-PPP-----

Radius of gyration: 24.34 Å; chains: 1; bounding box: 62×44×56 Å